Protein AF-A0A935MSP5-F1 (afdb_monomer)

Nearest PDB structures (foldseek):
  7ya9-assembly1_A-2  TM=5.751E-01  e=1.666E+00  Homo sapiens
  2zf4-assembly2_D  TM=2.539E-01  e=9.254E+00  Chromobacterium violaceum
  2zf4-assembly3_F  TM=1.928E-01  e=5.858E+00  Chromobacterium violaceum

Organism: NCBI:txid2899244

pLDDT: mean 85.94, std 17.38, range [35.69, 98.31]

Solvent-accessible surface area (backbone atoms only — not comparable to full-atom values): 11349 Å² total; per-residue (Å²): 135,85,86,82,82,83,82,80,79,79,79,79,73,82,74,68,65,22,32,29,27,60,33,65,42,70,52,39,29,33,57,56,95,86,39,81,39,80,64,55,49,45,38,73,38,40,62,66,40,40,38,36,30,31,75,78,10,35,40,28,37,36,11,33,75,58,6,33,32,38,42,37,35,32,41,27,28,34,28,35,36,66,48,53,72,44,84,70,40,79,74,48,49,74,48,78,45,84,43,60,39,68,54,32,44,42,35,65,63,48,59,58,79,74,88,74,93,69,93,79,68,86,73,83,59,48,81,68,45,73,70,60,50,55,51,50,52,53,52,34,51,52,43,54,76,73,46,57,92,88,58,56,63,36,61,46,36,48,50,25,49,31,57,39,33,63,39,59,69,64,43,50,55,49,45,54,50,48,46,71,75,37,76,86,37,64,45,57,54,47,49,45,54,16,48,56,52,53,58,59,64,72,76,113

Secondary structure (DSSP, 8-state):
--------------PPEEEEEEEEESSEEEEETTEEEE--TT-EEETT-EEEE-TT-EEEEEETTTTEEEEEESSEEEEE-SSSEEEEEE--EEEEEEPPHHHHHHHTTSPPSS--S---S---PPPP-HHHHHHHHHHHHHHHHHPPTT--HHHHHHHHHHHHTT-HHHHHHHHHHHHHH-TT-HHHHHHHHHHHHHHHHTT-

Radius of gyration: 18.98 Å; Cα contacts (8 Å, |Δi|>4): 355; chains: 1; bounding box: 75×30×43 Å

Foldseek 3Di:
DDDDDDDDDPPPDDADFFKFWQDKDDAKFWQDVNDTDGDAHRDTHGQFIKIFAAAAIWIWIAGLVQQKIKIKGGGAIWGDHNGGIDTDTDDIDIDIDHGDSVLSNLLNQQFDPDDDPPPDDPQQADADDPVLLVVLVVVLVVCVVVDDPPPCSSVSSSLSSCVSNVVVVVSVVSLVVLCVVCVPGRSSVNSSSRVVVVVVVVVD

Structure (mmCIF, N/CA/C/O backbone):
data_AF-A0A935MSP5-F1
#
_entry.id   AF-A0A935MSP5-F1
#
loop_
_atom_site.group_PDB
_atom_site.id
_atom_site.type_symbol
_atom_site.label_atom_id
_atom_site.label_alt_id
_atom_site.label_comp_id
_atom_site.label_asym_id
_atom_site.label_entity_id
_atom_site.label_seq_id
_atom_site.pdbx_PDB_ins_code
_atom_site.Cartn_x
_atom_site.Cartn_y
_atom_site.Cartn_z
_atom_site.occupancy
_atom_site.B_iso_or_equiv
_atom_site.auth_seq_id
_atom_site.auth_comp_id
_atom_site.auth_asym_id
_atom_site.auth_atom_id
_atom_site.pdbx_PDB_model_num
ATOM 1 N N . MET A 1 1 ? -58.091 10.586 -14.779 1.00 42.66 1 MET A N 1
ATOM 2 C CA . MET A 1 1 ? -56.842 11.349 -14.984 1.00 42.66 1 MET A CA 1
ATOM 3 C C . MET A 1 1 ? -55.712 10.503 -14.428 1.00 42.66 1 MET A C 1
ATOM 5 O O . MET A 1 1 ? -55.800 10.114 -13.272 1.00 42.66 1 MET A O 1
ATOM 9 N N . ALA A 1 2 ? -54.760 10.090 -15.265 1.00 38.62 2 ALA A N 1
ATOM 10 C CA . ALA A 1 2 ? -53.718 9.137 -14.889 1.00 38.62 2 ALA A CA 1
ATOM 11 C C . ALA A 1 2 ? -52.500 9.876 -14.317 1.00 38.62 2 ALA A C 1
ATOM 13 O O . ALA A 1 2 ? -51.911 10.713 -14.998 1.00 38.62 2 ALA A O 1
ATOM 14 N N . SER A 1 3 ? -52.145 9.567 -13.070 1.00 43.97 3 SER A N 1
ATOM 15 C CA . SER A 1 3 ? -50.924 10.041 -12.417 1.00 43.97 3 SER A CA 1
ATOM 16 C C . SER A 1 3 ? -49.723 9.260 -12.947 1.00 43.97 3 SER A C 1
ATOM 18 O O . SER A 1 3 ? -49.618 8.055 -12.725 1.00 43.97 3 SER A O 1
ATOM 20 N N . GLY A 1 4 ? -48.823 9.937 -13.658 1.00 42.34 4 GLY A N 1
ATOM 21 C CA . GLY A 1 4 ? -47.535 9.381 -14.063 1.00 42.34 4 GLY A CA 1
ATOM 22 C C . GLY A 1 4 ? -46.527 9.478 -12.920 1.00 42.34 4 GLY A C 1
ATOM 23 O O . GLY A 1 4 ? -46.179 10.578 -12.500 1.00 42.34 4 GLY A O 1
ATOM 24 N N . PHE A 1 5 ? -46.060 8.334 -12.421 1.00 47.47 5 PHE A N 1
ATOM 25 C CA . PHE A 1 5 ? -44.897 8.252 -11.539 1.00 47.47 5 PHE A CA 1
ATOM 26 C C . PHE A 1 5 ? -43.627 8.173 -12.390 1.00 47.47 5 PHE A C 1
ATOM 28 O O . PHE A 1 5 ? -43.391 7.177 -13.073 1.00 47.47 5 PHE A O 1
ATOM 35 N N . THR A 1 6 ? -42.797 9.211 -12.341 1.00 44.00 6 THR A N 1
ATOM 36 C CA . THR A 1 6 ? -41.461 9.196 -12.943 1.00 44.00 6 THR A CA 1
ATOM 37 C C . THR A 1 6 ? -40.490 8.543 -11.960 1.00 44.00 6 THR A C 1
ATOM 39 O O . THR A 1 6 ? -40.139 9.125 -10.936 1.00 44.00 6 THR A O 1
ATOM 42 N N . LEU A 1 7 ? -40.066 7.313 -12.253 1.00 45.34 7 LEU A N 1
ATOM 43 C CA . LEU A 1 7 ? -38.970 6.649 -11.548 1.00 45.34 7 LEU A CA 1
ATOM 44 C C . LEU A 1 7 ? -37.645 7.300 -11.968 1.00 45.34 7 LEU A C 1
ATOM 46 O O . LEU A 1 7 ? -37.186 7.114 -13.092 1.00 45.34 7 LEU A O 1
ATOM 50 N N . VAL A 1 8 ? -37.025 8.062 -11.068 1.00 46.56 8 VAL A N 1
ATOM 51 C CA . VAL A 1 8 ? -35.635 8.507 -11.228 1.00 46.56 8 VAL A CA 1
ATOM 52 C C . VAL A 1 8 ? -34.732 7.366 -10.765 1.00 46.56 8 VAL A C 1
ATOM 54 O O . VAL A 1 8 ? -34.580 7.123 -9.570 1.00 46.56 8 VAL A O 1
ATOM 57 N N . SER A 1 9 ? -34.142 6.633 -11.708 1.00 47.75 9 SER A N 1
ATOM 58 C CA . SER A 1 9 ? -33.067 5.689 -11.402 1.00 47.75 9 SER A CA 1
ATOM 59 C C . SER A 1 9 ? -31.805 6.471 -11.035 1.00 47.75 9 SER A C 1
ATOM 61 O O . SER A 1 9 ? -31.191 7.109 -11.889 1.00 47.75 9 SER A O 1
ATOM 63 N N . ALA A 1 10 ? -31.412 6.429 -9.761 1.00 47.69 10 ALA A N 1
ATOM 64 C CA . ALA A 1 10 ? -30.123 6.943 -9.317 1.00 47.69 10 ALA A CA 1
ATOM 65 C C . ALA A 1 10 ? -29.007 6.070 -9.909 1.00 47.69 10 ALA A C 1
ATOM 67 O O . ALA A 1 10 ? -28.827 4.914 -9.526 1.00 47.69 10 ALA A O 1
ATOM 68 N N . ILE A 1 11 ? -28.263 6.619 -10.867 1.00 44.91 11 ILE A N 1
ATOM 69 C CA . ILE A 1 11 ? -27.037 6.002 -11.363 1.00 44.91 11 ILE A CA 1
ATOM 70 C C . ILE A 1 11 ? -26.003 6.174 -10.249 1.00 44.91 11 ILE A C 1
ATOM 72 O O . ILE A 1 11 ? -25.498 7.275 -10.036 1.00 44.91 11 ILE A O 1
ATOM 76 N N . ALA A 1 12 ? -25.716 5.106 -9.505 1.00 44.31 12 ALA A N 1
ATOM 77 C CA . ALA A 1 12 ? -24.624 5.098 -8.541 1.00 44.31 12 ALA A CA 1
ATOM 78 C C . ALA A 1 12 ? -23.308 5.318 -9.302 1.00 44.31 12 ALA A C 1
ATOM 80 O O . ALA A 1 12 ? -22.804 4.414 -9.973 1.00 44.31 12 ALA A O 1
ATOM 81 N N . GLN A 1 13 ? -22.771 6.539 -9.253 1.00 48.31 13 GLN A N 1
ATOM 82 C CA . GLN A 1 13 ? -21.436 6.814 -9.769 1.00 48.31 13 GLN A CA 1
ATOM 83 C C . GLN A 1 13 ? -20.449 6.005 -8.929 1.00 48.31 13 GLN A C 1
ATOM 85 O O . GLN A 1 13 ? -20.356 6.189 -7.718 1.00 48.31 13 GLN A O 1
ATOM 90 N N . ALA A 1 14 ? -19.746 5.069 -9.568 1.00 56.59 14 ALA A N 1
ATOM 91 C CA . ALA A 1 14 ? -18.687 4.321 -8.911 1.00 56.59 14 ALA A CA 1
ATOM 92 C C . ALA A 1 14 ? -17.606 5.314 -8.475 1.00 56.59 14 ALA A C 1
ATOM 94 O O . ALA A 1 14 ? -16.950 5.938 -9.309 1.00 56.59 14 ALA A O 1
ATOM 95 N N . GLN A 1 15 ? -17.477 5.494 -7.168 1.00 68.25 15 GLN A N 1
ATOM 96 C CA . GLN A 1 15 ? -16.523 6.408 -6.572 1.00 68.25 15 GLN A CA 1
ATOM 97 C C . GLN A 1 15 ? -15.096 5.898 -6.803 1.00 68.25 15 GLN A C 1
ATOM 99 O O . GLN A 1 15 ? -14.822 4.703 -6.673 1.00 68.25 15 GLN A O 1
ATOM 104 N N . SER A 1 16 ? -14.187 6.797 -7.179 1.00 82.06 16 SER A N 1
ATOM 105 C CA . SER A 1 16 ? -12.777 6.450 -7.358 1.00 82.06 16 SER A CA 1
ATOM 106 C C . SER A 1 16 ? -12.123 6.155 -6.004 1.00 82.06 16 SER A C 1
ATOM 108 O O . SER A 1 16 ? -12.373 6.895 -5.051 1.00 82.06 16 SER A O 1
ATOM 110 N N . PRO A 1 17 ? -11.249 5.137 -5.908 1.00 90.62 17 PRO A N 1
ATOM 111 C CA . PRO A 1 17 ? -10.458 4.913 -4.705 1.00 90.62 17 PRO A CA 1
ATOM 112 C C . PRO A 1 17 ? -9.610 6.124 -4.317 1.00 90.62 17 PRO A C 1
ATOM 114 O O . PRO A 1 17 ? -8.963 6.729 -5.175 1.00 90.62 17 PRO A O 1
ATOM 117 N N . VAL A 1 18 ? -9.575 6.427 -3.019 1.00 94.25 18 VAL A N 1
ATOM 118 C CA . VAL A 1 18 ? -8.810 7.542 -2.433 1.00 94.25 18 VAL A CA 1
ATOM 119 C C . VAL A 1 18 ? -7.544 7.076 -1.724 1.00 94.25 18 VAL A C 1
ATOM 121 O O . VAL A 1 18 ? -6.566 7.819 -1.670 1.00 94.25 18 VAL A O 1
ATOM 124 N N . ALA A 1 19 ? -7.523 5.828 -1.246 1.00 95.88 19 ALA A N 1
ATOM 125 C CA . ALA A 1 19 ? -6.371 5.247 -0.570 1.00 95.88 19 ALA A CA 1
ATOM 126 C C . ALA A 1 19 ? -6.087 3.812 -1.022 1.00 95.88 19 ALA A C 1
ATOM 128 O O . ALA A 1 19 ? -6.969 3.058 -1.447 1.00 95.88 19 ALA A O 1
ATOM 129 N N . MET A 1 20 ? -4.818 3.438 -0.908 1.00 96.12 20 MET A N 1
ATOM 130 C CA . MET A 1 20 ? -4.339 2.068 -1.008 1.00 96.12 20 MET A CA 1
ATOM 131 C C . MET A 1 20 ? -3.889 1.593 0.367 1.00 96.12 20 MET A C 1
ATOM 133 O O . MET A 1 20 ? -3.124 2.290 1.027 1.00 96.12 20 MET A O 1
ATOM 137 N N . VAL A 1 21 ? -4.288 0.390 0.761 1.00 96.12 21 VAL A N 1
ATOM 138 C CA . VAL A 1 21 ? -3.698 -0.278 1.924 1.00 96.12 21 VAL A CA 1
ATOM 139 C C . VAL A 1 21 ? -2.309 -0.771 1.535 1.00 96.12 21 VAL A C 1
ATOM 141 O O . VAL A 1 21 ? -2.180 -1.562 0.610 1.00 96.12 21 VAL A O 1
ATOM 144 N N . LEU A 1 22 ? -1.259 -0.286 2.187 1.00 94.88 22 LEU A N 1
ATOM 145 C CA . LEU A 1 22 ? 0.110 -0.734 1.935 1.00 94.88 22 LEU A CA 1
ATOM 146 C C . LEU A 1 22 ? 0.438 -1.992 2.741 1.00 94.88 22 LEU A C 1
ATOM 148 O O . LEU A 1 22 ? 0.981 -2.936 2.185 1.00 94.88 22 LEU A O 1
ATOM 152 N N . ASP A 1 23 ? 0.069 -2.000 4.020 1.00 94.62 23 ASP A N 1
ATOM 153 C CA . ASP A 1 23 ? 0.323 -3.101 4.948 1.00 94.62 23 ASP A CA 1
ATOM 154 C C . ASP A 1 23 ? -0.808 -3.210 5.975 1.00 94.62 23 ASP A C 1
ATOM 156 O O . ASP A 1 23 ? -1.488 -2.223 6.272 1.00 94.62 23 ASP A O 1
ATOM 160 N N . VAL A 1 24 ? -1.007 -4.409 6.519 1.00 94.81 24 VAL A N 1
ATOM 161 C CA . VAL A 1 24 ? -1.987 -4.676 7.574 1.00 94.81 24 VAL A CA 1
ATOM 162 C C . VAL A 1 24 ? -1.499 -5.789 8.498 1.00 94.81 24 VAL A C 1
ATOM 164 O O . VAL A 1 24 ? -1.023 -6.834 8.061 1.00 94.81 24 VAL A O 1
ATOM 167 N N . SER A 1 25 ? -1.678 -5.585 9.800 1.00 94.00 25 SER A N 1
ATOM 168 C CA . SER A 1 25 ? -1.413 -6.576 10.840 1.00 94.00 25 SER A CA 1
ATOM 169 C C . SER A 1 25 ? -2.510 -6.530 11.900 1.00 94.00 25 SER A C 1
ATOM 171 O O . SER A 1 25 ? -3.050 -5.469 12.205 1.00 94.00 25 SER A O 1
ATOM 173 N N . GLY A 1 26 ? -2.813 -7.680 12.502 1.00 94.06 26 GLY A N 1
ATOM 174 C CA . GLY A 1 26 ? -3.861 -7.808 13.514 1.00 94.06 26 GLY A CA 1
ATOM 175 C C . GLY A 1 26 ? -5.278 -7.761 12.933 1.00 94.06 26 GLY A C 1
ATOM 176 O O . GLY A 1 26 ? -5.509 -8.109 11.774 1.00 94.06 26 GLY A O 1
ATOM 177 N N . ASP A 1 27 ? -6.241 -7.378 13.773 1.00 94.88 27 ASP A N 1
ATOM 178 C CA . ASP A 1 27 ? -7.659 -7.317 13.408 1.00 94.88 27 ASP A CA 1
ATOM 179 C C . ASP A 1 27 ? -8.013 -5.942 12.830 1.00 94.88 27 ASP A C 1
ATOM 181 O O . ASP A 1 27 ? -8.214 -4.973 13.569 1.00 94.88 27 ASP A O 1
ATOM 185 N N . VAL A 1 28 ? -8.057 -5.862 11.499 1.00 97.19 28 VAL A N 1
ATOM 186 C CA . VAL A 1 28 ? -8.484 -4.669 10.767 1.00 97.19 28 VAL A CA 1
ATOM 187 C C . VAL A 1 28 ? -9.635 -5.019 9.839 1.00 97.19 28 VAL A C 1
ATOM 189 O O . VAL A 1 28 ? -9.533 -5.909 8.988 1.00 97.19 28 VAL A O 1
ATOM 192 N N . THR A 1 29 ? -10.745 -4.304 10.003 1.00 96.56 29 THR A N 1
ATOM 193 C CA . THR A 1 29 ? -11.976 -4.546 9.246 1.00 96.56 29 THR A CA 1
ATOM 194 C C . THR A 1 29 ? -12.520 -3.266 8.633 1.00 96.56 29 THR A C 1
ATOM 196 O O . THR A 1 29 ? -12.444 -2.194 9.224 1.00 96.56 29 THR A O 1
ATOM 199 N N . LEU A 1 30 ? -13.092 -3.380 7.443 1.00 94.25 30 LEU A N 1
ATOM 200 C CA . LEU A 1 30 ? -13.824 -2.332 6.751 1.00 94.25 30 LEU A CA 1
ATOM 201 C C . LEU A 1 30 ? -15.327 -2.566 6.929 1.00 94.25 30 LEU A C 1
ATOM 203 O O . LEU A 1 30 ? -15.806 -3.689 6.764 1.00 94.25 30 LEU A O 1
ATOM 207 N N . ALA A 1 31 ? -16.083 -1.519 7.253 1.00 87.50 31 ALA A N 1
ATOM 208 C CA . ALA A 1 31 ? -17.539 -1.597 7.323 1.00 87.50 31 ALA A CA 1
ATOM 209 C C . ALA A 1 31 ? -18.163 -1.450 5.923 1.00 87.50 31 ALA A C 1
ATOM 211 O O . ALA A 1 31 ? -18.438 -0.341 5.475 1.00 87.50 31 ALA A O 1
ATOM 212 N N . VAL A 1 32 ? -18.437 -2.567 5.248 1.00 83.50 32 VAL A N 1
ATOM 213 C CA . VAL A 1 32 ? -19.084 -2.582 3.927 1.00 83.50 32 VAL A CA 1
ATOM 214 C C . VAL A 1 32 ? -20.557 -2.932 4.096 1.00 83.50 32 VAL A C 1
ATOM 216 O O . VAL A 1 32 ? -20.892 -4.034 4.525 1.00 83.50 32 VAL A O 1
ATOM 219 N N . GLN A 1 33 ? -21.456 -1.994 3.777 1.00 80.38 33 GLN A N 1
ATOM 220 C CA . GLN A 1 33 ? -22.914 -2.186 3.902 1.00 80.38 33 GLN A CA 1
ATOM 221 C C . GLN A 1 33 ? -23.336 -2.713 5.293 1.00 80.38 33 GLN A C 1
ATOM 223 O O . GLN A 1 33 ? -24.186 -3.592 5.422 1.00 80.38 33 GLN A O 1
ATOM 228 N N . GLY A 1 34 ? -22.689 -2.207 6.348 1.00 75.88 34 GLY A N 1
ATOM 229 C CA . GLY A 1 34 ? -22.942 -2.612 7.734 1.00 75.88 34 GLY A CA 1
ATOM 230 C C . GLY A 1 34 ? -22.333 -3.957 8.146 1.00 75.88 34 GLY A C 1
ATOM 231 O O . GLY A 1 34 ? -22.474 -4.346 9.304 1.00 75.88 34 GLY A O 1
ATOM 232 N N . LYS A 1 35 ? -21.631 -4.659 7.248 1.00 83.31 35 LYS A N 1
ATOM 233 C CA . LYS A 1 35 ? -20.919 -5.904 7.556 1.00 83.31 35 LYS A CA 1
ATOM 234 C C . LYS A 1 35 ? -19.412 -5.657 7.663 1.00 83.31 35 LYS A C 1
ATOM 236 O O . LYS A 1 35 ? -18.854 -4.962 6.815 1.00 83.31 35 LYS A O 1
ATOM 241 N N . PRO A 1 36 ? -18.736 -6.229 8.673 1.00 89.75 36 PRO A N 1
ATOM 242 C CA . PRO A 1 36 ? -17.286 -6.175 8.745 1.00 89.75 36 PRO A CA 1
ATOM 243 C C . PRO A 1 36 ? -16.679 -7.095 7.679 1.00 89.75 36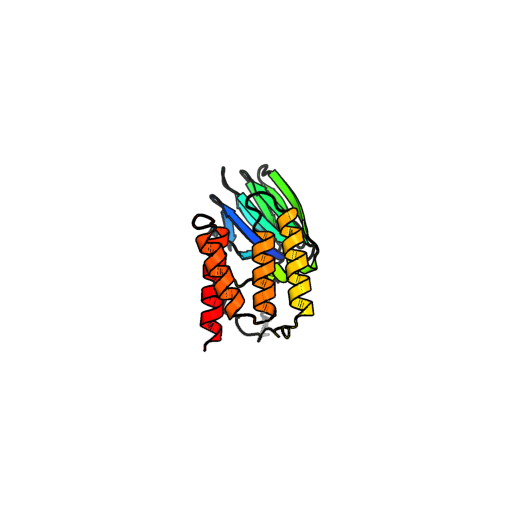 PRO A C 1
ATOM 245 O O . PRO A 1 36 ? -16.985 -8.285 7.625 1.00 89.75 36 PRO A O 1
ATOM 248 N N . VAL A 1 37 ? -15.804 -6.539 6.849 1.00 92.56 37 VAL A N 1
ATOM 249 C CA . VAL A 1 37 ? -14.988 -7.266 5.871 1.00 92.56 37 VAL A CA 1
ATOM 250 C C . VAL A 1 37 ? -13.530 -7.122 6.279 1.00 92.56 37 VAL A C 1
ATOM 252 O O . VAL A 1 37 ? -13.100 -6.031 6.645 1.00 92.56 37 VAL A O 1
ATOM 255 N N . LYS A 1 38 ? -12.759 -8.210 6.252 1.00 93.56 38 LYS A N 1
ATOM 256 C CA . LYS A 1 38 ? -11.332 -8.154 6.582 1.00 93.56 38 LYS A CA 1
ATOM 257 C C . LYS A 1 38 ? -10.590 -7.306 5.549 1.00 93.56 38 LYS A C 1
ATOM 259 O O . LYS A 1 38 ? -10.798 -7.476 4.353 1.00 93.56 38 LYS A O 1
ATOM 264 N N . VAL A 1 39 ? -9.720 -6.416 6.017 1.00 93.56 39 VAL A N 1
ATOM 265 C CA . VAL A 1 39 ? -8.851 -5.631 5.137 1.00 93.56 39 VAL A CA 1
ATOM 266 C C . VAL A 1 39 ? -7.611 -6.451 4.786 1.00 93.56 39 VAL A C 1
ATOM 268 O O . VAL A 1 39 ? -6.958 -7.001 5.672 1.00 93.56 39 VAL A O 1
ATOM 271 N N . GLU A 1 40 ? -7.281 -6.520 3.497 1.00 91.81 40 GLU A N 1
ATOM 272 C CA . GLU A 1 40 ? -6.049 -7.136 2.991 1.00 91.81 40 GLU A CA 1
ATOM 273 C C . GLU A 1 40 ? -5.069 -6.068 2.468 1.00 91.81 40 GLU A C 1
ATOM 275 O O . GLU A 1 40 ? -5.515 -4.989 2.051 1.00 91.81 40 GLU A O 1
ATOM 280 N N . PRO A 1 41 ? -3.750 -6.345 2.419 1.00 92.62 41 PRO A N 1
ATOM 281 C CA . PRO A 1 41 ? -2.810 -5.475 1.721 1.00 92.62 41 PRO A CA 1
ATOM 282 C C . PRO A 1 41 ? -3.248 -5.220 0.274 1.00 92.62 41 PRO A C 1
ATOM 284 O O . PRO A 1 41 ? -3.841 -6.074 -0.386 1.00 92.62 41 PRO A O 1
ATOM 287 N N . PHE A 1 42 ? -2.948 -4.024 -0.216 1.00 91.81 42 PHE A N 1
ATOM 288 C CA . PHE A 1 42 ? -3.274 -3.504 -1.549 1.00 91.81 42 PHE A CA 1
ATOM 289 C C . PHE A 1 42 ? -4.768 -3.318 -1.840 1.00 91.81 42 PHE A C 1
ATOM 291 O O . PHE A 1 42 ? -5.125 -2.886 -2.941 1.00 91.81 42 PHE A O 1
ATOM 298 N N . SER A 1 43 ? -5.642 -3.545 -0.852 1.00 91.25 43 SER A N 1
ATOM 299 C CA . SER A 1 43 ? -7.0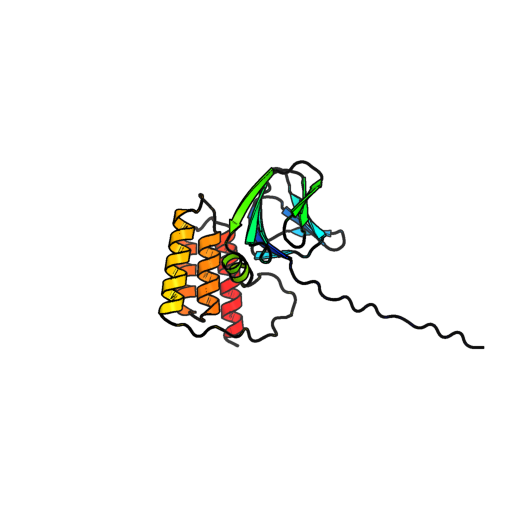57 -3.168 -0.932 1.00 91.25 43 SER A CA 1
ATOM 300 C C . SER A 1 43 ? -7.220 -1.678 -1.245 1.00 91.25 43 SER A C 1
ATOM 302 O O . SER A 1 43 ? -6.389 -0.839 -0.882 1.00 91.25 43 SER A O 1
ATOM 304 N N . ARG A 1 44 ? -8.312 -1.350 -1.937 1.00 91.75 44 ARG A N 1
ATOM 305 C CA . ARG A 1 44 ? -8.658 0.012 -2.351 1.00 91.75 44 ARG A CA 1
ATOM 306 C C . ARG A 1 44 ? -9.772 0.533 -1.462 1.00 91.75 44 ARG A C 1
ATOM 308 O O . ARG A 1 44 ? -10.810 -0.114 -1.379 1.00 91.75 44 ARG A O 1
ATOM 315 N N . LEU A 1 45 ? -9.541 1.680 -0.834 1.00 93.19 45 LEU A N 1
ATOM 316 C CA . LEU A 1 45 ? -10.522 2.333 0.029 1.00 93.19 45 LEU A CA 1
ATOM 317 C C . LEU A 1 45 ? -11.131 3.537 -0.692 1.00 93.19 45 LEU A C 1
ATOM 319 O O . LEU A 1 45 ? -10.438 4.235 -1.443 1.00 93.19 45 LEU A O 1
ATOM 323 N N . LEU A 1 46 ? -12.422 3.752 -0.480 1.00 93.38 46 LEU A N 1
ATOM 324 C CA . LEU A 1 46 ? -13.219 4.862 -0.997 1.00 93.38 46 LEU A CA 1
ATOM 325 C C . LEU A 1 46 ? -13.325 5.974 0.050 1.00 93.38 46 LEU A C 1
ATOM 327 O O . LEU A 1 46 ? -13.261 5.692 1.236 1.00 93.38 46 LEU A O 1
ATOM 331 N N . ASP A 1 47 ? -13.533 7.225 -0.370 1.00 93.06 47 ASP A N 1
ATOM 332 C CA . ASP A 1 47 ? -13.826 8.328 0.569 1.00 93.06 47 ASP A CA 1
ATOM 333 C C . ASP A 1 47 ? -15.026 7.963 1.456 1.00 93.06 47 ASP A C 1
ATOM 335 O O . ASP A 1 47 ? -16.050 7.488 0.953 1.00 93.06 47 ASP A O 1
ATOM 339 N N . GLY A 1 48 ? -14.892 8.187 2.759 1.00 93.75 48 GLY A N 1
ATOM 340 C CA . GLY A 1 48 ? -15.884 7.839 3.768 1.00 93.75 48 GLY A CA 1
ATOM 341 C C . GLY A 1 48 ? -15.815 6.393 4.267 1.00 93.75 48 GLY A C 1
ATOM 342 O O . GLY A 1 48 ? -16.557 6.052 5.194 1.00 93.75 48 GLY A O 1
ATOM 343 N N . ASP A 1 49 ? -14.930 5.545 3.728 1.00 94.44 49 ASP A N 1
ATOM 344 C CA . ASP A 1 49 ? -14.749 4.185 4.234 1.00 94.44 49 ASP A CA 1
ATOM 345 C C . ASP A 1 49 ? -14.311 4.214 5.700 1.00 94.44 49 ASP A C 1
ATOM 347 O O . ASP A 1 49 ? -13.353 4.900 6.076 1.00 94.44 49 ASP A O 1
ATOM 351 N N . ARG A 1 50 ? -15.014 3.435 6.531 1.00 96.19 50 ARG A N 1
ATOM 352 C CA . ARG A 1 50 ? -14.734 3.309 7.963 1.00 96.19 50 ARG A CA 1
ATOM 353 C C . ARG A 1 50 ? -13.930 2.047 8.237 1.00 96.19 50 ARG A C 1
ATOM 355 O O . ARG A 1 50 ? -14.478 0.942 8.233 1.00 96.19 50 ARG A O 1
ATOM 362 N N . VAL A 1 51 ? -12.654 2.230 8.548 1.00 97.06 51 VAL A N 1
ATOM 363 C CA . VAL A 1 51 ? -11.734 1.153 8.914 1.00 97.06 51 VAL A CA 1
ATOM 364 C C . VAL A 1 51 ? -11.659 1.050 10.432 1.00 97.06 51 VAL A C 1
ATOM 366 O O . VAL A 1 51 ? -11.321 2.010 11.120 1.00 97.06 51 VAL A O 1
ATOM 369 N N . LYS A 1 52 ? -11.994 -0.115 10.976 1.00 97.56 52 LYS A N 1
ATOM 370 C CA . LYS A 1 52 ? -11.944 -0.429 12.402 1.00 97.56 52 LYS A CA 1
ATOM 371 C C . LYS A 1 52 ? -10.647 -1.160 12.728 1.00 97.56 52 LYS A C 1
ATOM 373 O O . LYS A 1 52 ? -10.295 -2.122 12.049 1.00 97.56 52 LYS A O 1
ATOM 378 N N . LEU A 1 53 ? -9.991 -0.724 13.799 1.00 98.12 53 LEU A N 1
ATOM 379 C CA . LEU A 1 53 ? -8.740 -1.269 14.305 1.00 98.12 53 LEU A CA 1
ATOM 380 C C . LEU A 1 53 ? -8.962 -1.929 15.674 1.00 98.12 53 LEU A C 1
ATOM 382 O O . LEU A 1 53 ? -9.503 -1.314 16.600 1.00 98.12 53 LEU A O 1
ATOM 386 N N . GLY A 1 54 ? -8.548 -3.191 15.790 1.00 96.44 54 GLY A N 1
ATOM 387 C CA . GLY A 1 54 ? -8.450 -3.928 17.048 1.00 96.44 54 GLY A CA 1
ATOM 388 C C . GLY A 1 54 ? -7.276 -3.482 17.932 1.00 96.44 54 GLY A C 1
ATOM 389 O O . GLY A 1 54 ? -6.600 -2.494 17.661 1.00 96.44 54 GLY A O 1
ATOM 390 N N . ARG A 1 55 ? -7.021 -4.221 19.020 1.00 92.06 55 ARG A N 1
ATOM 391 C CA . ARG A 1 55 ? -6.020 -3.843 20.040 1.00 92.06 55 ARG A CA 1
ATOM 392 C C . ARG A 1 55 ? -4.591 -3.790 19.518 1.00 92.06 55 ARG A C 1
ATOM 394 O O . ARG A 1 55 ? -3.922 -2.783 19.712 1.00 92.06 55 ARG A O 1
ATOM 401 N N . ASP A 1 56 ? -4.178 -4.834 18.816 1.00 92.75 56 ASP A N 1
ATOM 402 C CA . ASP A 1 56 ? -2.823 -4.967 18.270 1.00 92.75 56 ASP A CA 1
ATOM 403 C C . ASP A 1 56 ? -2.801 -4.697 16.759 1.00 92.75 56 ASP A C 1
ATOM 405 O O . ASP A 1 56 ? -1.910 -5.139 16.030 1.00 92.75 56 ASP A O 1
ATOM 409 N N . ALA A 1 57 ? -3.837 -4.009 16.275 1.00 96.44 57 ALA A N 1
ATOM 410 C CA . ALA A 1 57 ? -4.027 -3.739 14.870 1.00 96.44 57 ALA A CA 1
ATOM 411 C C . ALA A 1 57 ? -3.089 -2.634 14.386 1.00 96.44 57 ALA A C 1
ATOM 413 O O . ALA A 1 57 ? -2.881 -1.620 15.062 1.00 96.44 57 ALA A O 1
ATOM 414 N N . LYS A 1 58 ? -2.555 -2.840 13.184 1.00 96.50 58 LYS A N 1
ATOM 415 C CA . LYS A 1 58 ? -1.758 -1.869 12.444 1.00 96.50 58 LYS A CA 1
ATOM 416 C C . LYS A 1 58 ? -2.244 -1.833 11.007 1.00 96.50 58 LYS A C 1
ATOM 418 O O . LYS A 1 58 ? -2.519 -2.884 10.428 1.00 96.50 58 LYS A O 1
ATOM 423 N N . ILE A 1 59 ? -2.325 -0.645 10.429 1.00 97.50 59 ILE A N 1
ATOM 424 C CA . ILE A 1 59 ? -2.611 -0.480 9.006 1.00 97.50 59 ILE A CA 1
ATOM 425 C C . ILE A 1 59 ? -1.793 0.675 8.448 1.00 97.50 59 ILE A C 1
ATOM 427 O O . ILE A 1 59 ? -1.714 1.740 9.058 1.00 97.50 59 ILE A O 1
ATOM 431 N N . SER A 1 60 ? -1.194 0.453 7.284 1.00 97.81 60 SER A N 1
ATOM 432 C CA . SER A 1 60 ? -0.533 1.495 6.511 1.00 97.81 60 SER A CA 1
ATOM 433 C C . SER A 1 60 ? -1.408 1.881 5.322 1.00 97.81 60 SER A C 1
ATOM 435 O O . SER A 1 60 ? -1.850 1.012 4.569 1.00 97.81 60 SER A O 1
ATOM 437 N N . LEU A 1 61 ? -1.678 3.172 5.157 1.00 98.06 61 LEU A N 1
ATOM 438 C CA . LEU A 1 61 ? -2.511 3.735 4.098 1.00 98.06 61 LEU A CA 1
ATOM 439 C C . LEU A 1 61 ? -1.687 4.703 3.259 1.00 98.06 61 LEU A C 1
ATOM 441 O O . LEU A 1 61 ? -0.994 5.552 3.803 1.00 98.06 61 LEU A O 1
ATOM 445 N N . VAL A 1 62 ? -1.790 4.612 1.937 1.00 98.00 62 VAL A N 1
ATOM 446 C CA . VAL A 1 62 ? -1.141 5.535 1.000 1.00 98.00 62 VAL A CA 1
ATOM 447 C C . VAL A 1 62 ? -2.208 6.274 0.206 1.00 98.00 62 VAL A C 1
ATOM 449 O O . VAL A 1 62 ? -2.993 5.650 -0.509 1.00 98.00 62 VAL A O 1
ATOM 452 N N . TYR A 1 63 ? -2.195 7.602 0.300 1.00 97.94 63 TYR A N 1
ATOM 453 C CA . TYR A 1 63 ? -3.081 8.527 -0.401 1.00 97.94 63 TYR A CA 1
ATOM 454 C C . TYR A 1 63 ? -2.411 9.040 -1.679 1.00 97.94 63 TYR A C 1
ATOM 456 O O . TYR A 1 63 ? -1.515 9.888 -1.618 1.00 97.94 63 TYR A O 1
ATOM 464 N N . PRO A 1 64 ? -2.826 8.581 -2.873 1.00 95.81 64 PRO A N 1
ATOM 465 C CA . PRO A 1 64 ? -2.142 8.926 -4.119 1.00 95.81 64 PRO A CA 1
ATOM 466 C C . PRO A 1 64 ? -2.280 10.404 -4.493 1.00 95.81 64 PRO A C 1
ATOM 468 O O . PRO A 1 64 ? -1.423 10.952 -5.189 1.00 95.81 64 PRO A O 1
ATOM 471 N N . ARG A 1 65 ? -3.366 11.053 -4.052 1.00 95.19 65 ARG A N 1
ATOM 472 C CA . ARG A 1 65 ? -3.620 12.469 -4.331 1.00 95.19 65 ARG A CA 1
ATOM 473 C C . ARG A 1 65 ? -2.632 13.374 -3.597 1.00 95.19 65 ARG A C 1
ATOM 475 O O . ARG A 1 65 ? -2.038 14.243 -4.229 1.00 95.19 65 ARG A O 1
ATOM 482 N N . SER A 1 66 ? -2.447 13.150 -2.300 1.00 97.50 66 SER A N 1
ATOM 483 C CA . SER A 1 66 ? -1.597 13.975 -1.435 1.00 97.50 66 SER A CA 1
ATOM 484 C C . SER A 1 66 ? -0.157 13.474 -1.339 1.00 97.50 66 SER A C 1
ATOM 486 O O . SER A 1 66 ? 0.721 14.226 -0.931 1.00 97.50 66 SER A O 1
ATOM 488 N N . GLY A 1 67 ? 0.113 12.218 -1.703 1.00 97.38 67 GLY A N 1
ATOM 489 C CA . GLY A 1 67 ? 1.392 11.567 -1.420 1.00 97.38 67 GLY A CA 1
ATOM 490 C C . GLY A 1 67 ? 1.562 11.194 0.054 1.00 97.38 67 GLY A C 1
ATOM 491 O O . GLY A 1 67 ? 2.648 10.796 0.459 1.00 97.38 67 GLY A O 1
ATOM 492 N N . ARG A 1 68 ? 0.518 11.328 0.873 1.00 98.25 68 ARG A N 1
ATOM 493 C CA . ARG A 1 68 ? 0.573 11.033 2.301 1.00 98.25 68 ARG A CA 1
ATOM 494 C C . ARG A 1 68 ? 0.541 9.524 2.529 1.00 98.25 68 ARG A C 1
ATOM 496 O O . ARG A 1 68 ? -0.343 8.841 2.016 1.00 98.25 68 ARG A O 1
ATOM 503 N N . GLN A 1 69 ? 1.482 9.015 3.310 1.00 98.25 69 GLN A N 1
ATOM 504 C CA . GLN A 1 69 ? 1.435 7.678 3.886 1.00 98.25 69 GLN A CA 1
ATOM 505 C C . GLN A 1 69 ? 1.143 7.801 5.381 1.00 98.25 69 GLN A C 1
ATOM 507 O O . GLN A 1 69 ? 1.799 8.567 6.084 1.00 98.25 69 GLN A O 1
ATOM 512 N N . GLU A 1 70 ? 0.166 7.049 5.863 1.00 98.31 70 GLU A N 1
ATOM 513 C CA . GLU A 1 70 ? -0.253 7.023 7.259 1.00 98.31 70 GLU A CA 1
ATOM 514 C C . GLU A 1 70 ? -0.050 5.624 7.821 1.00 98.31 70 GLU A C 1
ATOM 516 O O . GLU A 1 70 ? -0.505 4.654 7.222 1.00 98.31 70 GLU A O 1
ATOM 521 N N . ASN A 1 71 ? 0.589 5.512 8.979 1.00 97.62 71 ASN A N 1
ATOM 522 C CA . ASN A 1 71 ? 0.738 4.263 9.712 1.00 97.62 71 ASN A CA 1
ATOM 523 C C . ASN A 1 71 ? -0.073 4.370 11.003 1.00 97.62 71 ASN A C 1
ATOM 525 O O . ASN A 1 71 ? 0.335 5.031 11.959 1.00 97.62 71 ASN A O 1
ATOM 529 N N . TRP A 1 72 ? -1.242 3.741 11.007 1.00 98.12 72 TRP A N 1
ATOM 530 C CA . TRP A 1 72 ? -2.169 3.746 12.130 1.00 98.12 72 TRP A CA 1
ATOM 531 C C . TRP A 1 72 ? -1.942 2.539 13.031 1.00 98.12 72 TRP A C 1
ATOM 533 O O . TRP A 1 72 ? -1.740 1.424 12.545 1.00 98.12 72 TRP A O 1
ATOM 543 N N . THR A 1 73 ? -2.024 2.748 14.346 1.00 97.12 73 THR A N 1
ATOM 544 C CA . THR A 1 73 ? -1.897 1.684 15.350 1.00 97.12 73 THR A CA 1
ATOM 545 C C . THR A 1 73 ? -2.856 1.877 16.525 1.00 97.12 73 THR A C 1
ATOM 547 O O . THR A 1 73 ? -3.153 3.001 16.931 1.00 97.12 73 THR A O 1
ATOM 550 N N . GLY A 1 74 ? -3.315 0.768 17.107 1.00 92.94 74 GLY A N 1
ATOM 551 C CA . GLY A 1 74 ? -4.135 0.766 18.321 1.00 92.94 74 GLY A CA 1
ATOM 552 C C . GLY A 1 74 ? -5.646 0.790 18.074 1.00 92.94 74 GLY A C 1
ATOM 553 O O . GLY A 1 74 ? -6.122 0.807 16.942 1.00 92.94 74 GLY A O 1
ATOM 554 N N . VAL A 1 75 ? -6.414 0.762 19.168 1.00 97.06 75 VAL A N 1
ATOM 555 C CA . VAL A 1 75 ? -7.872 0.561 19.135 1.00 97.06 75 VAL A CA 1
ATOM 556 C C . VAL A 1 75 ? -8.606 1.807 18.653 1.00 97.06 75 VAL A C 1
ATOM 558 O O . VAL A 1 75 ? -8.489 2.884 19.243 1.00 97.06 75 VAL A O 1
ATOM 561 N N . GLY A 1 76 ? -9.484 1.632 17.668 1.00 96.75 76 GLY A N 1
ATOM 562 C CA . GLY A 1 76 ? -10.401 2.686 17.258 1.00 96.75 76 GLY A CA 1
ATOM 563 C C . GLY A 1 76 ? -11.049 2.435 15.908 1.00 96.75 76 GLY A C 1
ATOM 564 O O . GLY A 1 76 ? -11.163 1.304 15.438 1.00 96.75 76 GLY A O 1
ATOM 565 N N . ALA A 1 77 ? -11.491 3.516 15.281 1.00 97.00 77 ALA A N 1
ATOM 566 C CA . ALA A 1 77 ? -11.826 3.515 13.870 1.00 97.00 77 ALA A CA 1
ATOM 567 C C . ALA A 1 77 ? -11.338 4.803 13.221 1.00 97.00 77 ALA A C 1
ATOM 569 O O . ALA A 1 77 ? -11.395 5.866 13.842 1.00 97.00 77 ALA A O 1
ATOM 570 N N . VAL A 1 78 ? -10.928 4.690 11.966 1.00 97.81 78 VAL A N 1
ATOM 571 C CA . VAL A 1 78 ? -10.552 5.805 11.103 1.00 97.81 78 VAL A CA 1
ATOM 572 C C . VAL A 1 78 ? -11.545 5.902 9.950 1.00 97.81 78 VAL A C 1
ATOM 574 O O . VAL A 1 78 ? -12.073 4.890 9.483 1.00 97.81 78 VAL A O 1
ATOM 577 N N . LEU A 1 79 ? -11.838 7.126 9.530 1.00 97.44 79 LEU A N 1
ATOM 578 C CA . LEU A 1 79 ? -12.590 7.432 8.322 1.00 97.44 79 LEU A CA 1
ATOM 579 C C . LEU A 1 79 ? -11.606 7.937 7.281 1.00 97.44 79 LEU A C 1
ATOM 581 O O . LEU A 1 79 ? -10.887 8.906 7.526 1.00 97.44 79 LEU A O 1
ATOM 585 N N . THR A 1 80 ? -11.568 7.272 6.137 1.00 97.25 80 THR A N 1
ATOM 586 C CA . THR A 1 80 ? -10.745 7.730 5.020 1.00 97.25 80 THR A CA 1
ATOM 587 C C . THR A 1 80 ? -11.372 8.969 4.382 1.00 97.25 80 THR A C 1
ATOM 589 O O . THR A 1 80 ? -12.588 9.031 4.218 1.00 97.25 80 THR A O 1
ATOM 592 N N . GLY A 1 81 ? -10.545 9.960 4.059 1.00 96.19 81 GLY A N 1
ATOM 593 C CA . GLY A 1 81 ? -10.907 11.138 3.273 1.00 96.19 81 GLY A CA 1
ATOM 594 C C . GLY A 1 81 ? -10.252 11.121 1.891 1.00 96.19 81 GLY A C 1
ATOM 595 O O . GLY A 1 81 ? -9.493 10.216 1.558 1.00 96.19 81 GLY A O 1
ATOM 596 N N . ASP A 1 82 ? -10.462 12.159 1.087 1.00 94.06 82 ASP A N 1
ATOM 597 C CA . ASP A 1 82 ? -9.848 12.284 -0.248 1.00 94.06 82 ASP A CA 1
ATOM 598 C C . ASP A 1 82 ? -8.300 12.342 -0.240 1.00 94.06 82 ASP A C 1
ATOM 600 O O . ASP A 1 82 ? -7.652 11.964 -1.218 1.00 94.06 82 ASP A O 1
ATOM 604 N N . SER A 1 83 ? -7.683 12.816 0.848 1.00 96.44 83 SER A N 1
ATOM 605 C CA . SER A 1 83 ? -6.227 13.048 0.930 1.00 96.44 83 SER A CA 1
ATOM 606 C C . SER A 1 83 ? -5.560 12.603 2.238 1.00 96.44 83 SER A C 1
ATOM 608 O O . SER A 1 83 ? -4.327 12.578 2.298 1.00 96.44 83 SER A O 1
ATOM 610 N N . GLU A 1 84 ? -6.341 12.272 3.262 1.00 97.94 84 GLU A N 1
ATOM 611 C CA . GLU A 1 84 ? -5.885 11.822 4.583 1.00 97.94 84 GLU A CA 1
ATOM 612 C C . GLU A 1 84 ? -7.028 11.118 5.327 1.00 97.94 84 GLU A C 1
ATOM 614 O O . GLU A 1 84 ? -8.191 11.263 4.941 1.00 97.94 84 GLU A O 1
ATOM 619 N N . SER A 1 85 ? -6.717 10.367 6.386 1.00 98.06 85 SER A N 1
ATOM 620 C CA . SER A 1 85 ? -7.740 9.827 7.290 1.00 98.06 85 SER A CA 1
ATOM 621 C C . SER A 1 85 ? -8.003 10.758 8.468 1.00 98.06 85 SER A C 1
ATOM 623 O O . SER A 1 85 ? -7.136 11.506 8.917 1.00 98.06 85 SER A O 1
ATOM 625 N N . THR A 1 86 ? -9.186 10.618 9.059 1.00 97.75 86 THR A N 1
ATOM 626 C CA . THR A 1 86 ? -9.533 11.220 10.350 1.00 97.75 86 THR A CA 1
ATOM 627 C C . THR A 1 86 ? -9.916 10.145 11.362 1.00 97.75 86 THR A C 1
ATOM 629 O O . THR A 1 86 ? -10.482 9.107 11.012 1.00 97.75 86 THR A O 1
ATOM 632 N N . THR A 1 87 ? -9.629 10.377 12.644 1.00 97.50 87 THR A N 1
ATOM 633 C CA . THR A 1 87 ? -10.097 9.492 13.717 1.00 97.50 87 THR A CA 1
ATOM 634 C C . THR A 1 87 ? -11.609 9.623 13.869 1.00 97.50 87 THR A C 1
ATOM 636 O O . THR A 1 87 ? -12.127 10.708 14.115 1.00 97.50 87 THR A O 1
ATOM 639 N N . ALA A 1 88 ? -12.321 8.503 13.770 1.00 95.31 88 ALA A N 1
ATOM 640 C CA . ALA A 1 88 ? -13.774 8.452 13.882 1.00 95.31 88 ALA A CA 1
ATOM 641 C C . ALA A 1 88 ? -14.250 8.031 15.278 1.00 95.31 88 ALA A C 1
ATOM 643 O O . ALA A 1 88 ? -15.270 8.516 15.756 1.00 95.31 88 ALA A O 1
ATOM 644 N N . THR A 1 89 ? -13.543 7.097 15.920 1.00 96.50 89 THR A N 1
ATOM 645 C CA . THR A 1 89 ? -13.803 6.636 17.298 1.00 96.50 89 THR A CA 1
ATOM 646 C C . THR A 1 89 ? -12.524 6.122 17.941 1.00 96.50 89 THR A C 1
ATOM 648 O O . THR A 1 89 ? -11.676 5.561 17.249 1.00 96.50 89 THR A O 1
ATOM 651 N N . GLY A 1 90 ? -12.447 6.193 19.271 1.00 95.06 90 GLY A N 1
ATOM 652 C CA . GLY A 1 90 ? -11.272 5.751 20.022 1.00 95.06 90 GLY A CA 1
ATOM 653 C C . GLY A 1 90 ? -10.107 6.728 19.884 1.00 95.06 90 GLY A C 1
ATOM 654 O O . GLY A 1 90 ? -10.313 7.890 19.536 1.00 95.06 90 GLY A O 1
ATOM 655 N N . SER A 1 91 ? -8.900 6.233 20.149 1.00 94.44 91 SER A N 1
ATOM 656 C CA . SER A 1 91 ? -7.672 7.036 20.128 1.00 94.44 91 SER A CA 1
ATOM 657 C C . SER A 1 91 ? -6.507 6.261 19.497 1.00 94.44 91 SER A C 1
ATOM 659 O O . SER A 1 91 ? -5.498 6.035 20.168 1.00 94.44 91 SER A O 1
ATOM 661 N N . PRO A 1 92 ? -6.637 5.790 18.241 1.00 96.50 92 PRO A N 1
ATOM 662 C CA . PRO A 1 92 ? -5.514 5.187 17.540 1.00 96.50 92 PRO A CA 1
ATOM 663 C C . PRO A 1 92 ? -4.419 6.241 17.304 1.00 96.50 92 PRO A C 1
ATOM 665 O O . PRO A 1 92 ? -4.711 7.419 17.092 1.00 96.50 92 PRO A O 1
ATOM 668 N N . SER A 1 93 ? -3.160 5.813 17.346 1.00 96.75 93 SER A N 1
ATOM 669 C CA . SER A 1 93 ? -2.007 6.654 17.014 1.00 96.75 93 SER A CA 1
ATOM 670 C C . SER A 1 93 ? -1.764 6.632 15.508 1.00 96.75 93 SER A C 1
ATOM 672 O O . SER A 1 93 ? -1.978 5.597 14.872 1.00 96.75 93 SER A O 1
ATOM 674 N N . VAL A 1 94 ? -1.287 7.746 14.951 1.00 97.81 94 VAL A N 1
ATOM 675 C CA . VAL A 1 94 ? -0.899 7.855 13.542 1.00 97.81 94 VAL A CA 1
ATOM 676 C C . VAL A 1 94 ? 0.501 8.428 13.415 1.00 97.81 94 VAL A C 1
ATOM 678 O O . VAL A 1 94 ? 0.812 9.486 13.958 1.00 97.81 94 VAL A O 1
ATOM 681 N N . GLU A 1 95 ? 1.332 7.744 12.642 1.00 97.12 95 GLU A N 1
ATOM 682 C CA . GLU A 1 95 ? 2.582 8.289 12.127 1.00 97.12 95 GLU A CA 1
ATOM 683 C C . GLU A 1 95 ? 2.404 8.627 10.651 1.00 97.12 95 GLU A C 1
ATOM 685 O O . GLU A 1 95 ? 1.821 7.851 9.892 1.00 97.12 95 GLU A O 1
ATOM 690 N N . VAL A 1 96 ? 2.903 9.787 10.231 1.00 97.19 96 VAL A N 1
ATOM 691 C CA . VAL A 1 96 ? 2.715 10.285 8.867 1.00 97.19 96 VAL A CA 1
ATOM 692 C C . VAL A 1 96 ? 4.061 10.427 8.183 1.00 97.19 96 VAL A C 1
ATOM 694 O O . VAL A 1 96 ? 4.963 11.089 8.695 1.00 97.19 96 VAL A O 1
ATOM 697 N N . LYS A 1 97 ? 4.166 9.857 6.985 1.00 95.56 97 LYS A N 1
ATOM 698 C CA . LYS A 1 97 ? 5.294 10.031 6.072 1.00 95.56 97 LYS A CA 1
ATOM 699 C C . LYS A 1 97 ? 4.805 10.711 4.801 1.00 95.56 97 LYS A C 1
ATOM 701 O O . LYS A 1 97 ? 3.804 10.306 4.214 1.00 95.56 97 LYS A O 1
ATOM 706 N N . GLN A 1 98 ? 5.524 11.731 4.350 1.00 96.94 98 GLN A N 1
ATOM 707 C CA . GLN A 1 98 ? 5.236 12.372 3.074 1.00 96.94 98 GLN A CA 1
ATOM 708 C C . GLN A 1 98 ? 6.052 11.703 1.968 1.00 96.94 98 GLN A C 1
ATOM 710 O O . GLN A 1 98 ? 7.279 11.743 1.977 1.00 96.94 98 GLN A O 1
ATOM 715 N N . LEU A 1 99 ? 5.365 11.107 1.000 1.00 95.69 99 LEU A N 1
ATOM 716 C CA . LEU A 1 99 ? 5.965 10.616 -0.232 1.00 95.69 99 LEU A CA 1
ATOM 717 C C . LEU A 1 99 ? 5.843 11.689 -1.320 1.00 95.69 99 LEU A C 1
ATOM 719 O O . LEU A 1 99 ? 4.879 12.470 -1.332 1.00 95.69 99 LEU A O 1
ATOM 723 N N . PRO A 1 100 ? 6.756 11.707 -2.303 1.00 96.25 100 PRO A N 1
ATOM 724 C CA . PRO A 1 100 ? 6.491 12.409 -3.545 1.00 96.25 100 PRO A CA 1
ATOM 725 C C . PRO A 1 100 ? 5.205 11.874 -4.191 1.00 96.25 100 PRO A C 1
ATOM 727 O O . PRO A 1 100 ? 5.001 10.666 -4.292 1.00 96.25 100 PRO A O 1
ATOM 730 N N . THR A 1 101 ? 4.329 12.754 -4.673 1.00 94.75 101 THR A N 1
ATOM 731 C CA . THR A 1 101 ? 3.003 12.347 -5.181 1.00 94.75 101 THR A CA 1
ATOM 732 C C . THR A 1 101 ? 3.080 11.371 -6.357 1.00 94.75 101 THR A C 1
ATOM 734 O O . THR A 1 101 ? 2.229 10.492 -6.487 1.00 94.75 101 THR A O 1
ATOM 737 N N . TYR A 1 102 ? 4.113 11.469 -7.199 1.00 92.69 102 TYR A N 1
ATOM 738 C CA . TYR A 1 102 ? 4.335 10.509 -8.285 1.00 92.69 102 TYR A CA 1
ATOM 739 C C . TYR A 1 102 ? 4.644 9.096 -7.762 1.00 92.69 102 TYR A C 1
ATOM 741 O O . TYR A 1 102 ? 4.170 8.130 -8.355 1.00 92.69 102 TYR A O 1
ATOM 749 N N . VAL A 1 103 ? 5.352 8.972 -6.630 1.00 95.25 103 VAL A N 1
ATOM 750 C CA . VAL A 1 103 ? 5.629 7.687 -5.967 1.00 95.25 103 VAL A CA 1
ATOM 751 C C . VAL A 1 103 ? 4.320 7.057 -5.510 1.00 95.25 103 VAL A C 1
ATOM 753 O O . VAL A 1 103 ? 4.008 5.935 -5.900 1.00 95.25 103 VAL A O 1
ATOM 756 N N . ALA A 1 104 ? 3.498 7.809 -4.775 1.00 95.38 104 ALA A N 1
ATOM 757 C CA . ALA A 1 104 ? 2.214 7.317 -4.279 1.00 95.38 104 ALA A CA 1
ATOM 758 C C . ALA A 1 104 ? 1.253 6.920 -5.419 1.00 95.38 104 ALA A C 1
ATOM 760 O O . ALA A 1 104 ? 0.579 5.892 -5.338 1.00 95.38 104 ALA A O 1
ATOM 761 N N . LYS A 1 105 ? 1.224 7.686 -6.520 1.00 94.00 105 LYS A N 1
ATOM 762 C CA . LYS A 1 105 ? 0.436 7.357 -7.723 1.00 94.00 105 LYS A CA 1
ATOM 763 C C . LYS A 1 105 ? 0.906 6.080 -8.414 1.00 94.00 105 LYS A C 1
ATOM 765 O O . LYS A 1 105 ? 0.068 5.293 -8.847 1.00 94.00 105 LYS A O 1
ATOM 770 N N . GLN A 1 106 ? 2.215 5.872 -8.512 1.00 93.19 106 GLN A N 1
ATOM 771 C CA . GLN A 1 106 ? 2.788 4.659 -9.093 1.00 93.19 106 GLN A CA 1
ATOM 772 C C . GLN A 1 106 ? 2.507 3.442 -8.204 1.00 93.19 106 GLN A C 1
ATOM 774 O O . GLN A 1 106 ? 1.978 2.442 -8.679 1.00 93.19 106 GLN A O 1
ATOM 779 N N . MET A 1 107 ? 2.714 3.554 -6.888 1.00 94.25 107 MET A N 1
ATOM 780 C CA . MET A 1 107 ? 2.341 2.506 -5.928 1.00 94.25 107 MET A CA 1
ATOM 781 C C . MET A 1 107 ? 0.857 2.130 -6.047 1.00 94.25 107 MET A C 1
ATOM 783 O O . MET A 1 107 ? 0.503 0.950 -6.044 1.00 94.25 107 MET A O 1
ATOM 787 N N . ALA A 1 108 ? -0.020 3.118 -6.245 1.00 91.69 108 ALA A N 1
ATOM 788 C CA . ALA A 1 108 ? -1.452 2.902 -6.418 1.00 91.69 108 ALA A CA 1
ATOM 789 C C . ALA A 1 108 ? -1.840 2.135 -7.694 1.00 91.69 108 ALA A C 1
ATOM 791 O O . ALA A 1 108 ? -3.007 1.790 -7.869 1.00 91.69 108 ALA A O 1
ATOM 792 N N . ARG A 1 109 ? -0.892 1.824 -8.579 1.00 89.81 109 ARG A N 1
ATOM 793 C CA . ARG A 1 109 ? -1.127 0.981 -9.754 1.00 89.81 109 ARG A CA 1
ATOM 794 C C . ARG A 1 109 ? -0.820 -0.495 -9.516 1.00 89.81 109 ARG A C 1
ATOM 796 O O . ARG A 1 109 ? -1.165 -1.283 -10.397 1.00 89.81 109 ARG A O 1
ATOM 803 N N . THR A 1 110 ? -0.286 -0.857 -8.344 1.00 88.62 110 THR A N 1
ATOM 804 C CA . THR A 1 110 ? -0.106 -2.249 -7.893 1.00 88.62 110 THR A CA 1
ATOM 805 C C . THR A 1 110 ? -1.398 -3.060 -8.095 1.00 88.62 110 THR A C 1
ATOM 807 O O . THR A 1 110 ? -2.479 -2.560 -7.745 1.00 88.62 110 THR A O 1
ATOM 810 N N . PRO A 1 111 ? -1.327 -4.277 -8.670 1.00 84.62 111 PRO A N 1
ATOM 811 C CA . PRO A 1 111 ? -2.491 -5.142 -8.847 1.00 84.62 111 PRO A CA 1
ATOM 812 C C . PRO A 1 111 ? -3.208 -5.429 -7.522 1.00 84.62 111 PRO A C 1
ATOM 814 O O . PRO A 1 111 ? -2.579 -5.485 -6.469 1.00 84.62 111 PRO A O 1
ATOM 817 N N . VAL A 1 112 ? -4.529 -5.608 -7.573 1.00 76.94 112 VAL A N 1
ATOM 818 C CA . VAL A 1 112 ? -5.348 -5.909 -6.388 1.00 76.94 112 VAL A CA 1
ATOM 819 C C . VAL A 1 112 ? -5.713 -7.389 -6.341 1.00 76.94 112 VAL A C 1
ATOM 821 O O . VAL A 1 112 ? -5.960 -8.011 -7.377 1.00 76.94 112 VAL A O 1
ATOM 824 N N . SER A 1 113 ? -5.765 -7.943 -5.131 1.00 54.66 113 SER A N 1
ATOM 825 C CA . SER A 1 113 ? -6.140 -9.337 -4.876 1.00 54.66 113 SER A CA 1
ATOM 826 C C . SER A 1 113 ? -7.622 -9.608 -5.124 1.00 54.66 113 SER A C 1
ATOM 828 O O . SER A 1 113 ? -7.956 -10.727 -5.494 1.00 54.66 113 SER A O 1
ATOM 830 N N . ASP A 1 114 ? -8.506 -8.624 -4.941 1.00 53.03 114 ASP A N 1
ATOM 831 C CA . ASP A 1 114 ? -9.944 -8.882 -4.885 1.00 53.03 114 ASP A CA 1
ATOM 832 C C . ASP A 1 114 ? -10.743 -8.378 -6.087 1.00 53.03 114 ASP A C 1
ATOM 834 O O . ASP A 1 114 ? -10.611 -7.268 -6.606 1.00 53.03 114 ASP A O 1
ATOM 838 N N . THR A 1 115 ? -11.591 -9.298 -6.523 1.00 45.91 115 THR A N 1
ATOM 839 C CA . THR A 1 115 ? -12.433 -9.301 -7.703 1.00 45.91 115 THR A CA 1
ATOM 840 C C . THR A 1 115 ? -13.554 -8.271 -7.587 1.00 45.91 115 THR A C 1
ATOM 842 O O . THR A 1 115 ? -14.573 -8.508 -6.950 1.00 45.91 115 THR A O 1
ATOM 845 N N . SER A 1 116 ? -13.433 -7.160 -8.308 1.00 35.69 116 SER A N 1
ATOM 846 C CA . SER A 1 116 ? -14.600 -6.438 -8.829 1.00 35.69 116 SER A CA 1
ATOM 847 C C . SER A 1 11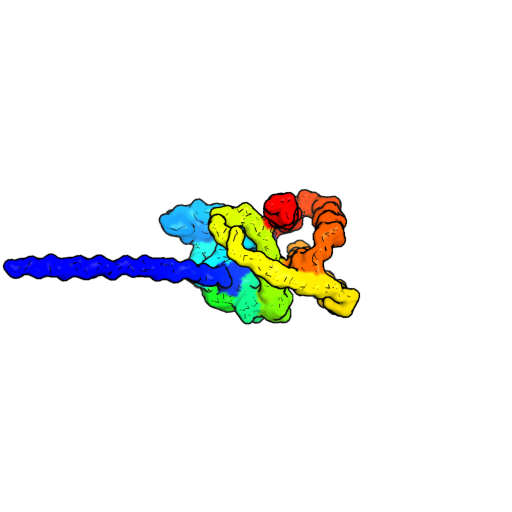6 ? -14.428 -6.161 -10.319 1.00 35.69 116 SER A C 1
ATOM 849 O O . SER A 1 116 ? -14.383 -5.022 -10.758 1.00 35.69 116 SER A O 1
ATOM 851 N N . GLY A 1 117 ? -14.289 -7.238 -11.103 1.00 37.12 117 GLY A N 1
ATOM 852 C CA . GLY A 1 117 ? -14.853 -7.375 -12.457 1.00 37.12 117 GLY A CA 1
ATOM 853 C C . GLY A 1 117 ? -14.692 -6.241 -13.481 1.00 37.12 117 GLY A C 1
ATOM 854 O O . GLY A 1 117 ? -15.462 -6.197 -14.433 1.00 37.12 117 GLY A O 1
ATOM 855 N N . LYS A 1 118 ? -13.736 -5.322 -13.327 1.00 39.50 118 LYS A N 1
ATOM 856 C CA . LYS A 1 118 ? -13.454 -4.242 -14.284 1.00 39.50 118 LYS A CA 1
ATOM 857 C C . LYS A 1 118 ? -11.982 -4.247 -14.689 1.00 39.50 118 LYS A C 1
ATOM 859 O O . LYS A 1 118 ? -11.321 -3.214 -14.740 1.00 39.50 118 LYS A O 1
ATOM 864 N N . ALA A 1 119 ? -11.462 -5.433 -14.992 1.00 38.84 119 ALA A N 1
ATOM 865 C CA . ALA A 1 119 ? -10.269 -5.578 -15.815 1.00 38.84 119 ALA A CA 1
ATOM 866 C C . ALA A 1 119 ? -10.701 -5.388 -17.277 1.00 38.84 119 ALA A C 1
ATOM 868 O O . ALA A 1 119 ? -11.085 -6.336 -17.947 1.00 38.84 119 ALA A O 1
ATOM 869 N N . GLY A 1 120 ? -10.759 -4.136 -17.731 1.00 36.06 120 GLY A N 1
ATOM 870 C CA . GLY A 1 120 ? -11.254 -3.817 -19.075 1.00 36.06 120 GLY A CA 1
ATOM 871 C C . GLY A 1 120 ? -10.657 -2.558 -19.687 1.00 36.06 120 GLY A C 1
ATOM 872 O O . GLY A 1 120 ? -11.209 -2.033 -20.644 1.00 36.06 120 GLY A O 1
ATOM 873 N N . MET A 1 121 ? -9.548 -2.050 -19.148 1.00 41.84 121 MET A N 1
ATOM 874 C CA . MET A 1 121 ? -8.773 -1.019 -19.830 1.00 41.84 121 MET A CA 1
ATOM 875 C C . MET A 1 121 ? -7.358 -1.537 -20.003 1.00 41.84 121 MET A C 1
ATOM 877 O O . MET A 1 121 ? -6.657 -1.767 -19.017 1.00 41.84 121 MET A O 1
ATOM 881 N N . VAL A 1 122 ? -6.971 -1.733 -21.265 1.00 44.91 122 VAL A N 1
ATOM 882 C CA . VAL A 1 122 ? -5.583 -1.930 -21.682 1.00 44.91 122 VAL A CA 1
ATOM 883 C C . VAL A 1 122 ? -4.784 -0.798 -21.049 1.00 44.91 122 VAL A C 1
ATOM 885 O O . VAL A 1 122 ? -4.907 0.361 -21.448 1.00 44.91 122 VAL A O 1
ATOM 888 N N . ARG A 1 123 ? -4.033 -1.098 -19.984 1.00 57.81 123 ARG A N 1
ATOM 889 C CA . ARG A 1 123 ? -3.160 -0.098 -19.380 1.00 57.81 123 ARG A CA 1
ATOM 890 C C . ARG A 1 123 ? -2.074 0.174 -20.404 1.00 57.81 123 ARG A C 1
ATOM 892 O O . ARG A 1 123 ? -1.336 -0.736 -20.770 1.00 57.81 123 ARG A O 1
ATOM 899 N N . MET A 1 124 ? -2.019 1.408 -20.893 1.00 53.81 124 MET A N 1
ATOM 900 C CA . MET A 1 124 ? -0.942 1.854 -21.764 1.00 53.81 124 MET A CA 1
ATOM 901 C C . MET A 1 124 ? 0.360 1.708 -20.972 1.00 53.81 124 MET A C 1
ATOM 903 O O . MET A 1 124 ? 0.609 2.476 -20.042 1.00 53.81 124 MET A O 1
ATOM 907 N N . ARG A 1 125 ? 1.120 0.648 -21.264 1.00 60.03 125 ARG A N 1
ATOM 908 C CA . ARG A 1 125 ? 2.428 0.421 -20.652 1.00 60.03 125 ARG A CA 1
ATOM 909 C C . ARG A 1 125 ? 3.377 1.477 -21.194 1.00 60.03 125 ARG A C 1
ATOM 911 O O . ARG A 1 125 ? 3.336 1.800 -22.383 1.00 60.03 125 ARG A O 1
ATOM 918 N N . ALA A 1 126 ? 4.193 2.042 -20.317 1.00 64.25 126 ALA A N 1
ATOM 919 C CA . ALA A 1 126 ? 5.281 2.887 -20.767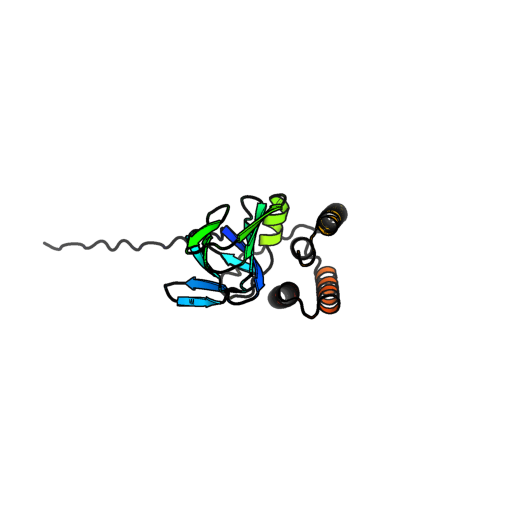 1.00 64.25 126 ALA A CA 1
ATOM 920 C C . ALA A 1 126 ? 6.278 2.004 -21.525 1.00 64.25 126 ALA A C 1
ATOM 922 O O . ALA A 1 126 ? 6.515 0.858 -21.144 1.00 64.25 126 ALA A O 1
ATOM 923 N N . ILE A 1 127 ? 6.859 2.531 -22.601 1.00 70.19 127 ILE A N 1
ATOM 924 C CA . ILE A 1 127 ? 7.961 1.845 -23.271 1.00 70.19 127 ILE A CA 1
ATOM 925 C C . ILE A 1 127 ? 9.143 1.852 -22.300 1.00 70.19 127 ILE A C 1
ATOM 927 O O . ILE A 1 127 ? 9.561 2.918 -21.841 1.00 70.19 127 ILE A O 1
ATOM 931 N N . ALA A 1 128 ? 9.657 0.668 -21.969 1.00 77.56 128 ALA A N 1
ATOM 932 C CA . ALA A 1 128 ? 10.874 0.546 -21.184 1.00 77.56 128 ALA A CA 1
ATOM 933 C C . ALA A 1 128 ? 12.025 1.256 -21.908 1.00 77.56 128 ALA A C 1
ATOM 935 O O . ALA A 1 128 ? 12.319 0.956 -23.066 1.00 77.56 128 ALA A O 1
ATOM 936 N N . SER A 1 129 ? 12.689 2.177 -21.215 1.00 83.81 129 SER A N 1
ATOM 937 C CA . SER A 1 129 ? 13.930 2.796 -21.670 1.00 83.81 129 SER A CA 1
ATOM 938 C C . SER A 1 129 ? 14.990 2.694 -20.572 1.00 83.81 129 SER A C 1
ATOM 940 O O . SER A 1 129 ? 14.634 2.707 -19.385 1.00 83.81 129 SER A O 1
ATOM 942 N N . PRO A 1 130 ? 16.285 2.609 -20.931 1.00 86.38 130 PRO A N 1
ATOM 943 C CA . PRO A 1 130 ? 17.364 2.628 -19.949 1.00 86.38 130 PRO A CA 1
ATOM 944 C C . PRO A 1 130 ? 17.289 3.849 -19.026 1.00 86.38 130 PRO A C 1
ATOM 946 O O . PRO A 1 130 ? 17.459 3.704 -17.820 1.00 86.38 130 PRO A O 1
ATOM 949 N N . GLU A 1 131 ? 16.936 5.035 -19.545 1.00 89.56 131 GLU A N 1
ATOM 950 C CA . GLU A 1 131 ? 16.860 6.230 -18.697 1.00 89.56 131 GLU A CA 1
ATOM 951 C C . GLU A 1 131 ? 15.743 6.166 -17.644 1.00 89.56 131 GLU A C 1
ATOM 953 O O . GLU A 1 131 ? 15.929 6.625 -16.513 1.00 89.56 131 GLU A O 1
ATOM 958 N N . ASN A 1 132 ? 14.590 5.580 -17.985 1.00 88.75 132 ASN A N 1
ATOM 959 C CA . ASN A 1 132 ? 13.473 5.439 -17.051 1.00 88.75 132 ASN A CA 1
ATOM 960 C C . ASN A 1 132 ? 13.789 4.409 -15.964 1.00 88.75 132 ASN A C 1
ATOM 962 O O . ASN A 1 132 ? 13.454 4.622 -14.796 1.00 88.75 132 ASN A O 1
ATOM 966 N N . LEU A 1 133 ? 14.475 3.329 -16.337 1.00 92.44 133 LEU A N 1
ATOM 967 C CA . LEU A 1 133 ? 14.927 2.302 -15.410 1.00 92.44 133 LEU A CA 1
ATOM 968 C C . LEU A 1 133 ? 15.987 2.840 -14.442 1.00 92.44 133 LEU A C 1
ATOM 970 O O . LEU A 1 133 ? 15.812 2.709 -13.234 1.00 92.44 133 LEU A O 1
ATOM 974 N N . ASP A 1 134 ? 17.015 3.529 -14.942 1.00 94.31 134 ASP A N 1
ATOM 975 C CA . ASP A 1 134 ? 18.058 4.150 -14.114 1.00 94.31 134 ASP A CA 1
ATOM 976 C C . ASP A 1 134 ? 17.467 5.154 -13.117 1.00 94.31 134 ASP A C 1
ATOM 978 O O . ASP A 1 134 ? 17.886 5.249 -11.959 1.00 94.31 134 ASP A O 1
ATOM 982 N N . LYS A 1 135 ? 16.480 5.938 -13.565 1.00 93.50 135 LYS A N 1
ATOM 983 C CA . LYS A 1 135 ? 15.773 6.886 -12.703 1.00 93.50 135 LYS A CA 1
ATOM 984 C C . LYS A 1 135 ? 15.001 6.164 -11.602 1.00 93.50 135 LYS A C 1
ATOM 986 O O . LYS A 1 135 ? 15.099 6.570 -10.442 1.00 93.50 135 LYS A O 1
ATOM 991 N N . LEU A 1 136 ? 14.266 5.109 -11.955 1.00 94.94 136 LEU A N 1
ATOM 992 C CA . LEU A 1 136 ? 13.527 4.293 -10.998 1.00 94.94 136 LEU A CA 1
ATOM 993 C C . LEU A 1 136 ? 14.473 3.664 -9.965 1.00 94.94 136 LEU A C 1
ATOM 995 O O . LEU A 1 136 ? 14.209 3.744 -8.768 1.00 94.94 136 LEU A O 1
ATOM 999 N N . GLU A 1 137 ? 15.597 3.097 -10.404 1.00 95.94 137 GLU A N 1
ATOM 1000 C CA . GLU A 1 137 ? 16.599 2.487 -9.525 1.00 95.94 137 GLU A CA 1
ATOM 1001 C C . GLU A 1 137 ? 17.186 3.497 -8.534 1.00 95.94 137 GLU A C 1
ATOM 1003 O O . GLU A 1 137 ? 17.240 3.219 -7.334 1.00 95.94 137 GLU A O 1
ATOM 1008 N N . LYS A 1 138 ? 17.557 4.697 -8.999 1.00 96.38 138 LYS A N 1
ATOM 1009 C CA . LYS A 1 138 ? 18.058 5.777 -8.130 1.00 96.38 138 LYS A CA 1
ATOM 1010 C C . LYS A 1 138 ? 17.026 6.200 -7.087 1.00 96.38 138 LYS A C 1
ATOM 1012 O O . LYS A 1 138 ? 17.367 6.370 -5.919 1.00 96.38 138 LYS A O 1
ATOM 1017 N N . GLN A 1 139 ? 15.767 6.343 -7.494 1.00 95.56 139 GLN A N 1
ATOM 1018 C CA . GLN A 1 139 ? 14.680 6.712 -6.587 1.00 95.56 139 GLN A CA 1
ATOM 1019 C C . GLN A 1 139 ? 14.424 5.623 -5.543 1.00 95.56 139 GLN A C 1
ATOM 1021 O O . GLN A 1 139 ? 14.327 5.923 -4.357 1.00 95.56 139 GLN A O 1
ATOM 1026 N N . VAL A 1 140 ? 14.380 4.354 -5.954 1.00 96.88 140 VAL A N 1
ATOM 1027 C CA . VAL A 1 140 ? 14.214 3.221 -5.034 1.00 96.88 140 VAL A CA 1
ATOM 1028 C C . VAL A 1 140 ? 15.397 3.118 -4.072 1.00 96.88 140 VAL A C 1
ATOM 1030 O O . VAL A 1 140 ? 15.191 2.869 -2.888 1.00 96.88 140 VAL A O 1
ATOM 1033 N N . ALA A 1 141 ? 16.627 3.342 -4.540 1.00 96.75 141 ALA A N 1
ATOM 1034 C CA . ALA A 1 141 ? 17.810 3.352 -3.683 1.00 96.75 141 ALA A CA 1
ATOM 1035 C C . ALA A 1 141 ? 17.722 4.444 -2.606 1.00 96.75 141 ALA A C 1
ATOM 1037 O O . ALA A 1 141 ? 17.974 4.163 -1.435 1.00 96.75 141 ALA A O 1
ATOM 1038 N N . GLN A 1 142 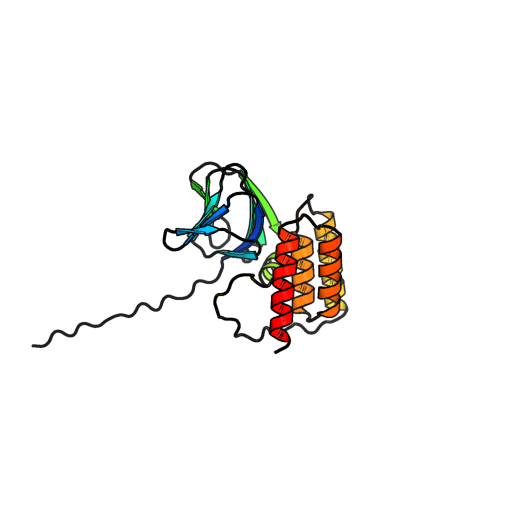? 17.291 5.654 -2.976 1.00 95.75 142 GLN A N 1
ATOM 1039 C CA . GLN A 1 142 ? 17.046 6.727 -2.012 1.00 95.75 142 GLN A CA 1
ATOM 1040 C C . GLN A 1 142 ? 15.948 6.341 -1.011 1.00 95.75 142 GLN A C 1
ATOM 1042 O O . GLN A 1 142 ? 16.151 6.441 0.196 1.00 95.75 142 GLN A O 1
ATOM 1047 N N . MET A 1 143 ? 14.811 5.832 -1.492 1.00 95.69 143 MET A N 1
ATOM 1048 C CA . MET A 1 143 ? 13.711 5.413 -0.621 1.00 95.69 143 MET A CA 1
ATOM 1049 C C . MET A 1 143 ? 14.138 4.320 0.365 1.00 95.69 143 MET A C 1
ATOM 1051 O O . MET A 1 143 ? 13.725 4.359 1.518 1.00 95.69 143 MET A O 1
ATOM 1055 N N . ARG A 1 144 ? 14.972 3.365 -0.066 1.00 96.00 144 ARG A N 1
ATOM 1056 C CA . ARG A 1 144 ? 15.523 2.306 0.795 1.00 96.00 144 ARG A CA 1
ATOM 1057 C C . ARG A 1 144 ? 16.491 2.848 1.844 1.00 96.00 144 ARG A C 1
ATOM 1059 O O . ARG A 1 144 ? 16.512 2.323 2.950 1.00 96.00 144 ARG A O 1
ATOM 1066 N N . ALA A 1 145 ? 17.268 3.881 1.520 1.00 94.69 145 ALA A N 1
ATOM 1067 C CA . ALA A 1 145 ? 18.171 4.523 2.476 1.00 94.69 145 ALA A CA 1
ATOM 1068 C C . ALA A 1 145 ? 17.415 5.267 3.593 1.00 94.69 145 ALA A C 1
ATOM 1070 O O . ALA A 1 145 ? 17.909 5.363 4.713 1.00 94.69 145 ALA A O 1
ATOM 1071 N N . GLU A 1 146 ? 16.218 5.771 3.292 1.00 91.69 146 GLU A N 1
ATOM 1072 C CA . GLU A 1 146 ? 15.355 6.509 4.225 1.00 91.69 146 GLU A CA 1
ATOM 1073 C C . GLU A 1 146 ? 14.285 5.619 4.893 1.00 91.69 146 GLU A C 1
ATOM 1075 O O . GLU A 1 146 ? 13.537 6.077 5.760 1.00 91.69 146 GLU A O 1
ATOM 1080 N N . ALA A 1 147 ? 14.162 4.357 4.474 1.00 91.25 147 ALA A N 1
ATOM 1081 C CA . ALA A 1 147 ? 13.133 3.443 4.950 1.00 91.25 147 ALA A CA 1
ATOM 1082 C C . ALA A 1 147 ? 13.424 2.958 6.376 1.00 91.25 147 ALA A C 1
ATOM 1084 O O . ALA A 1 147 ? 14.513 2.477 6.690 1.00 91.25 147 ALA A O 1
ATOM 1085 N N . VAL A 1 148 ? 12.407 3.023 7.237 1.00 88.50 148 VAL A N 1
ATOM 1086 C CA . VAL A 1 148 ? 12.444 2.361 8.546 1.00 88.50 148 VAL A CA 1
ATOM 1087 C C . VAL A 1 148 ? 12.283 0.843 8.383 1.00 88.50 148 VAL A C 1
ATOM 1089 O O . VAL A 1 148 ? 11.765 0.381 7.361 1.00 88.50 148 VAL A O 1
ATOM 1092 N N . PRO A 1 149 ? 12.681 0.033 9.382 1.00 83.75 149 PRO A N 1
ATOM 1093 C CA . PRO A 1 149 ? 12.442 -1.405 9.345 1.00 83.75 149 PRO A CA 1
ATOM 1094 C C . PRO A 1 149 ? 10.963 -1.724 9.088 1.00 83.75 149 PRO A C 1
ATOM 1096 O O . PRO A 1 149 ? 10.083 -1.202 9.770 1.00 83.75 149 PRO A O 1
ATOM 1099 N N . ASN A 1 150 ? 10.707 -2.612 8.125 1.00 84.56 150 ASN A N 1
ATOM 1100 C CA . ASN A 1 150 ? 9.379 -3.024 7.642 1.00 84.56 150 ASN A CA 1
ATOM 1101 C C . ASN A 1 150 ? 8.615 -1.997 6.784 1.00 84.56 150 ASN A C 1
ATOM 1103 O O . ASN A 1 150 ? 7.492 -2.286 6.380 1.00 84.56 150 ASN A O 1
ATOM 1107 N N . ASP A 1 151 ? 9.198 -0.848 6.432 1.00 89.69 151 ASP A N 1
ATOM 1108 C CA . ASP A 1 151 ? 8.617 0.008 5.393 1.00 89.69 151 ASP A CA 1
ATOM 1109 C C . ASP A 1 151 ? 8.811 -0.649 4.019 1.00 89.69 151 ASP A C 1
ATOM 1111 O O . ASP A 1 151 ? 9.926 -0.731 3.504 1.00 89.69 151 ASP A O 1
ATOM 1115 N N . ARG A 1 152 ? 7.715 -1.151 3.440 1.00 93.38 152 ARG A N 1
ATOM 1116 C CA . ARG A 1 152 ? 7.703 -1.810 2.123 1.00 93.38 152 ARG A CA 1
ATOM 1117 C C . ARG A 1 152 ? 7.349 -0.872 0.976 1.00 93.38 152 ARG A C 1
ATOM 1119 O O . ARG A 1 152 ? 7.229 -1.325 -0.163 1.00 93.38 152 ARG A O 1
ATOM 1126 N N . ALA A 1 153 ? 7.201 0.431 1.232 1.00 94.62 153 ALA A N 1
ATOM 1127 C CA . ALA A 1 153 ? 6.958 1.407 0.174 1.00 94.62 153 ALA A CA 1
ATOM 1128 C C . ALA A 1 153 ? 8.014 1.368 -0.953 1.00 94.62 153 ALA A C 1
ATOM 1130 O O . ALA A 1 153 ? 7.603 1.435 -2.116 1.00 94.62 153 ALA A O 1
ATOM 1131 N N . PRO A 1 154 ? 9.333 1.215 -0.684 1.00 96.50 154 PRO A N 1
ATOM 1132 C CA . PRO A 1 154 ? 10.334 1.143 -1.749 1.00 96.50 154 PRO A CA 1
ATOM 1133 C C . PRO A 1 154 ? 10.137 -0.069 -2.668 1.00 96.50 154 PRO A C 1
ATOM 1135 O O . PRO A 1 154 ? 10.197 0.065 -3.889 1.00 96.50 154 PRO A O 1
ATOM 1138 N N . GLU A 1 155 ? 9.856 -1.245 -2.104 1.00 96.31 155 GLU A N 1
ATOM 1139 C CA . GLU A 1 155 ? 9.633 -2.480 -2.864 1.00 96.31 155 GLU A CA 1
ATOM 1140 C C . GLU A 1 155 ? 8.343 -2.413 -3.684 1.00 96.31 155 GLU A C 1
ATOM 1142 O O . GLU A 1 155 ? 8.325 -2.811 -4.849 1.00 96.31 155 GLU A O 1
ATOM 1147 N N . VAL A 1 156 ? 7.275 -1.856 -3.112 1.00 96.69 156 VAL A N 1
ATOM 1148 C CA . VAL A 1 156 ? 6.008 -1.652 -3.827 1.00 96.69 156 VAL A CA 1
ATOM 1149 C C . VAL A 1 156 ? 6.184 -0.652 -4.972 1.00 96.69 156 VAL A C 1
ATOM 1151 O O . VAL A 1 156 ? 5.688 -0.892 -6.073 1.00 96.69 156 VAL A O 1
ATOM 1154 N N . TYR A 1 157 ? 6.929 0.437 -4.753 1.00 96.56 157 TYR A N 1
ATOM 1155 C CA . TYR A 1 157 ? 7.243 1.421 -5.791 1.00 96.56 157 TYR A CA 1
ATOM 1156 C C . TYR A 1 157 ? 8.068 0.817 -6.938 1.00 96.56 157 TYR A C 1
ATOM 1158 O O . TYR A 1 157 ? 7.742 1.018 -8.114 1.00 96.56 157 TYR A O 1
ATOM 1166 N N . TRP A 1 158 ? 9.091 0.030 -6.594 1.00 96.94 158 TRP A N 1
ATOM 1167 C CA . TRP A 1 158 ? 9.950 -0.675 -7.543 1.00 96.94 158 TRP A CA 1
ATOM 1168 C C . TRP A 1 158 ? 9.157 -1.617 -8.452 1.00 96.94 158 TRP A C 1
ATOM 1170 O O . TRP A 1 158 ? 9.203 -1.486 -9.676 1.00 96.94 158 TRP A O 1
ATOM 1180 N N . LEU A 1 159 ? 8.377 -2.526 -7.861 1.00 96.00 159 LEU A N 1
ATOM 1181 C CA . LEU A 1 159 ? 7.613 -3.521 -8.614 1.00 96.00 159 LEU A CA 1
ATOM 1182 C C . LEU A 1 159 ? 6.524 -2.872 -9.477 1.00 96.00 159 LEU A C 1
ATOM 1184 O O . LEU A 1 159 ? 6.323 -3.282 -10.619 1.00 96.00 159 LEU A O 1
ATOM 1188 N N . ALA A 1 160 ? 5.868 -1.820 -8.974 1.00 93.62 160 ALA A N 1
ATOM 1189 C CA . ALA A 1 160 ? 4.910 -1.055 -9.767 1.00 93.62 160 ALA A CA 1
ATOM 1190 C C . ALA A 1 160 ? 5.570 -0.416 -10.999 1.00 93.62 160 ALA A C 1
ATOM 1192 O O . ALA A 1 160 ? 4.998 -0.458 -12.086 1.00 93.62 160 ALA A O 1
ATOM 1193 N N . GLY A 1 161 ? 6.790 0.109 -10.853 1.00 93.50 161 GLY A N 1
ATOM 1194 C CA . GLY A 1 161 ? 7.550 0.678 -11.967 1.00 93.50 161 GLY A CA 1
ATOM 1195 C C . GLY A 1 161 ? 7.956 -0.361 -13.008 1.00 93.50 161 GLY A C 1
ATOM 1196 O O . GLY A 1 161 ? 7.731 -0.153 -14.199 1.00 93.50 161 GLY A O 1
ATOM 1197 N N . LEU A 1 162 ? 8.485 -1.507 -12.569 1.00 93.81 162 LEU A N 1
ATOM 1198 C CA . LEU A 1 162 ? 8.808 -2.618 -13.470 1.00 93.81 162 LEU A CA 1
ATOM 1199 C C . LEU A 1 162 ? 7.580 -3.083 -14.262 1.00 93.81 162 LEU A C 1
ATOM 1201 O O . LEU A 1 162 ? 7.660 -3.282 -15.474 1.00 93.81 162 LEU A O 1
ATOM 1205 N N . ASN A 1 163 ? 6.437 -3.212 -13.587 1.00 90.88 163 ASN A N 1
ATOM 1206 C CA . ASN A 1 163 ? 5.183 -3.613 -14.212 1.00 90.88 163 ASN A CA 1
ATOM 1207 C C . ASN A 1 163 ? 4.677 -2.578 -15.233 1.00 90.88 163 ASN A C 1
ATOM 1209 O O . ASN A 1 163 ? 4.235 -2.944 -16.320 1.00 90.88 163 ASN A O 1
ATOM 1213 N N . GLU A 1 164 ? 4.767 -1.283 -14.921 1.00 88.00 164 GLU A N 1
ATOM 1214 C CA . GLU A 1 164 ? 4.403 -0.207 -15.855 1.00 88.00 164 GLU A CA 1
ATOM 1215 C C . GLU A 1 164 ? 5.264 -0.183 -17.115 1.00 88.00 164 GLU A C 1
ATOM 1217 O O . GLU A 1 164 ? 4.748 0.116 -18.193 1.00 88.00 164 GLU A O 1
ATOM 1222 N N . MET A 1 165 ? 6.549 -0.515 -16.979 1.00 89.25 165 MET A N 1
ATOM 1223 C CA . MET A 1 165 ? 7.494 -0.629 -18.091 1.00 89.25 165 MET A CA 1
ATOM 1224 C C . MET A 1 165 ? 7.375 -1.964 -18.847 1.00 89.25 165 MET A C 1
ATOM 1226 O O . MET A 1 165 ? 8.083 -2.177 -19.826 1.00 89.25 165 MET A O 1
ATO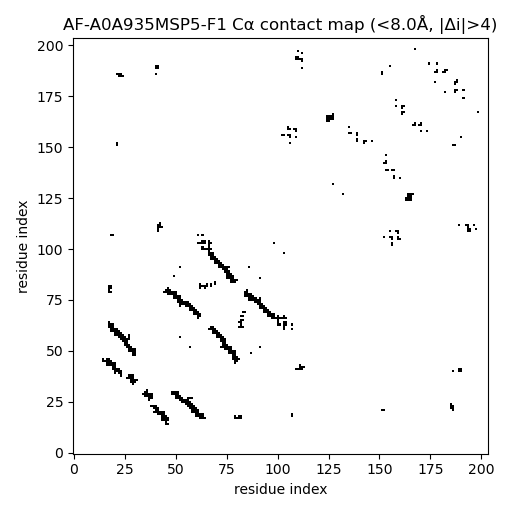M 1230 N N . GLY A 1 166 ? 6.511 -2.888 -18.407 1.00 88.44 166 GLY A N 1
ATOM 1231 C CA . GLY A 1 166 ? 6.379 -4.217 -19.013 1.00 88.44 166 GLY A CA 1
ATOM 1232 C C . GLY A 1 166 ? 7.615 -5.108 -18.835 1.00 88.44 166 GLY A C 1
ATOM 1233 O O . GLY A 1 166 ? 7.818 -6.033 -19.617 1.00 88.44 166 GLY A O 1
ATOM 1234 N N . MET A 1 167 ? 8.450 -4.846 -17.825 1.00 91.12 167 MET A N 1
ATOM 1235 C CA . MET A 1 167 ? 9.670 -5.610 -17.541 1.00 91.12 167 MET A CA 1
ATOM 1236 C C . MET A 1 167 ? 9.355 -6.909 -16.788 1.00 91.12 167 MET A C 1
ATOM 1238 O O . MET A 1 167 ? 9.772 -7.102 -15.646 1.00 91.12 167 MET A O 1
ATOM 1242 N N . THR A 1 168 ? 8.590 -7.797 -17.422 1.00 90.50 168 THR A N 1
ATOM 1243 C CA . THR A 1 168 ? 8.009 -8.986 -16.784 1.00 90.50 168 THR A CA 1
ATOM 1244 C C . THR A 1 168 ? 9.045 -9.955 -16.219 1.00 90.50 168 THR A C 1
ATOM 1246 O O . THR A 1 168 ? 8.847 -10.467 -15.119 1.00 90.50 168 THR A O 1
ATOM 1249 N N . ASP A 1 169 ? 10.152 -10.198 -16.920 1.00 91.75 169 ASP A N 1
ATOM 1250 C CA . A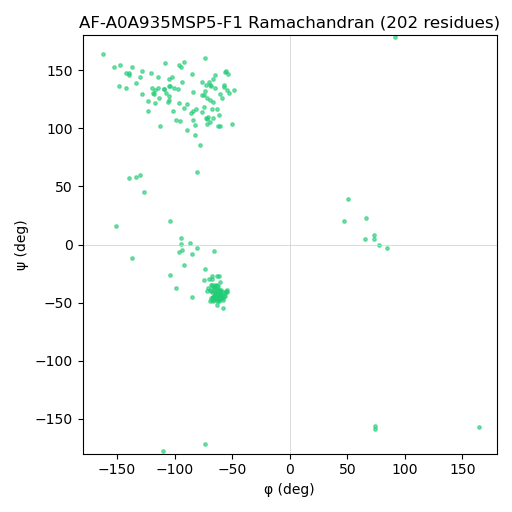SP A 1 169 ? 11.175 -11.141 -16.445 1.00 91.75 169 ASP A CA 1
ATOM 1251 C C . ASP A 1 169 ? 11.872 -10.608 -15.191 1.00 91.75 169 ASP A C 1
ATOM 1253 O O . ASP A 1 169 ? 11.903 -11.278 -14.159 1.00 91.75 169 ASP A O 1
ATOM 1257 N N . ARG A 1 170 ? 12.292 -9.337 -15.221 1.00 93.81 170 ARG A N 1
ATOM 1258 C CA . ARG A 1 170 ? 12.889 -8.667 -14.058 1.00 93.81 170 ARG A CA 1
ATOM 1259 C C . ARG A 1 170 ? 11.912 -8.554 -12.886 1.00 93.81 170 ARG A C 1
ATOM 1261 O O . ARG A 1 170 ? 12.317 -8.658 -11.730 1.00 93.81 170 ARG A O 1
ATOM 1268 N N . LEU A 1 171 ? 10.623 -8.355 -13.171 1.00 94.38 171 LEU A N 1
ATOM 1269 C CA . LEU A 1 171 ? 9.571 -8.359 -12.157 1.00 94.38 171 LEU A CA 1
ATOM 1270 C C . LEU A 1 171 ? 9.485 -9.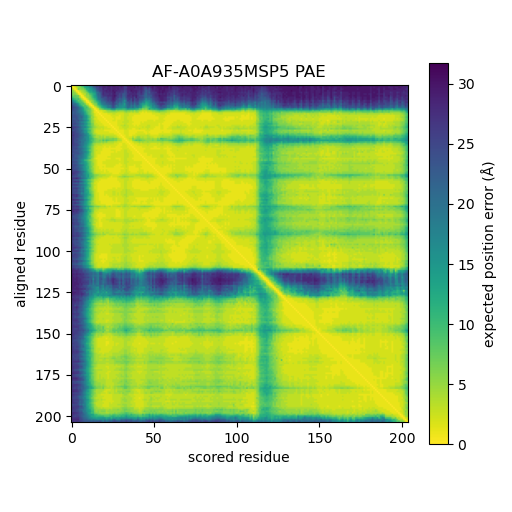728 -11.464 1.00 94.38 171 LEU A C 1
ATOM 1272 O O . LEU A 1 171 ? 9.457 -9.774 -10.238 1.00 94.38 171 LEU A O 1
ATOM 1276 N N . LYS A 1 172 ? 9.485 -10.836 -12.218 1.00 94.56 172 LYS A N 1
ATOM 1277 C CA . LYS A 1 172 ? 9.454 -12.200 -11.657 1.00 94.56 172 LYS A CA 1
ATOM 1278 C C . LYS A 1 172 ? 10.681 -12.493 -10.795 1.00 94.56 172 LYS A C 1
ATOM 1280 O O . LYS A 1 172 ? 10.524 -12.957 -9.668 1.00 94.56 172 LYS A O 1
ATOM 1285 N N . GLU A 1 173 ? 11.874 -12.172 -11.292 1.00 95.94 173 GLU A N 1
ATOM 1286 C CA . GLU A 1 173 ? 13.130 -12.349 -10.551 1.00 95.94 173 GLU A CA 1
ATOM 1287 C C . GLU A 1 173 ? 13.107 -11.609 -9.208 1.00 95.94 173 GLU A C 1
ATOM 1289 O O . GLU A 1 173 ? 13.476 -12.162 -8.168 1.00 95.94 173 GLU A O 1
ATOM 1294 N N . GLU A 1 174 ? 12.620 -10.367 -9.205 1.00 96.25 174 GLU A N 1
ATOM 1295 C CA . GLU A 1 174 ? 12.536 -9.582 -7.980 1.00 96.25 174 GLU A CA 1
ATOM 1296 C C . GLU A 1 174 ? 11.493 -10.139 -7.004 1.00 96.25 174 GLU A C 1
ATOM 1298 O O . GLU A 1 174 ? 11.749 -10.181 -5.800 1.00 96.25 174 GLU A O 1
ATOM 1303 N N . LEU A 1 175 ? 10.335 -10.594 -7.490 1.00 95.69 175 LEU A N 1
ATOM 1304 C CA . LEU A 1 175 ? 9.322 -11.223 -6.638 1.00 95.69 175 LEU A CA 1
ATOM 1305 C C . LEU A 1 175 ? 9.880 -12.468 -5.937 1.00 95.69 175 LEU A C 1
ATOM 1307 O O . LEU A 1 175 ? 9.683 -12.627 -4.731 1.00 95.69 175 LEU A O 1
ATOM 1311 N N . GLU A 1 176 ? 10.636 -13.307 -6.650 1.00 95.94 176 GLU A N 1
ATOM 1312 C CA . GLU A 1 176 ? 11.316 -14.457 -6.047 1.00 95.94 176 GLU A CA 1
ATOM 1313 C C . GLU A 1 176 ? 12.357 -14.035 -5.007 1.00 95.94 176 GLU A C 1
ATOM 1315 O O . GLU A 1 176 ? 12.434 -14.621 -3.922 1.00 95.94 176 GLU A O 1
ATOM 1320 N N . ARG A 1 177 ? 13.170 -13.019 -5.323 1.00 96.31 177 ARG A N 1
ATOM 1321 C CA . ARG A 1 177 ? 14.177 -12.486 -4.400 1.00 96.31 177 ARG A CA 1
ATOM 1322 C C . ARG A 1 177 ? 13.524 -11.972 -3.119 1.00 96.31 177 ARG A C 1
ATOM 1324 O O . ARG A 1 177 ? 13.999 -12.289 -2.030 1.00 96.31 177 ARG A O 1
ATOM 1331 N N . LEU A 1 178 ? 12.442 -11.201 -3.238 1.00 95.44 178 LEU A N 1
ATOM 1332 C CA . LEU A 1 178 ? 11.710 -10.642 -2.103 1.00 95.44 178 LEU A CA 1
ATOM 1333 C C . LEU A 1 178 ? 11.070 -11.733 -1.251 1.00 95.44 178 LEU A C 1
ATOM 1335 O O . LEU A 1 178 ? 11.186 -11.683 -0.029 1.00 95.44 178 LEU A O 1
ATOM 1339 N N . GLN A 1 179 ? 10.467 -12.746 -1.872 1.00 94.81 179 GLN A N 1
ATOM 1340 C CA . GLN A 1 179 ? 9.880 -13.866 -1.141 1.00 94.81 179 GLN A CA 1
ATOM 1341 C C . GLN A 1 179 ? 10.933 -14.655 -0.349 1.00 94.81 179 GLN A C 1
ATOM 1343 O O . GLN A 1 179 ? 10.690 -15.033 0.795 1.00 94.81 179 GLN A O 1
ATOM 1348 N N . LYS A 1 180 ? 12.125 -14.862 -0.926 1.00 95.88 180 LYS A N 1
ATOM 1349 C CA . LYS A 1 180 ? 13.255 -15.516 -0.242 1.00 95.88 180 LYS A CA 1
ATOM 1350 C C . LYS A 1 180 ? 13.833 -14.652 0.882 1.00 95.88 180 LYS A C 1
ATOM 1352 O O . LYS A 1 180 ? 14.195 -15.181 1.928 1.00 95.88 180 LYS A O 1
ATOM 1357 N N . ALA A 1 181 ? 13.926 -13.339 0.674 1.00 94.06 181 ALA A N 1
ATOM 1358 C CA . ALA A 1 181 ? 14.480 -12.406 1.655 1.00 94.06 181 ALA A CA 1
ATOM 1359 C C . ALA A 1 181 ? 13.529 -12.140 2.835 1.00 94.06 181 ALA A C 1
ATOM 1361 O O . ALA A 1 181 ? 13.992 -11.891 3.947 1.00 94.06 181 ALA A O 1
ATOM 1362 N N . TYR A 1 182 ? 12.213 -12.202 2.604 1.00 93.31 182 TYR A N 1
ATOM 1363 C CA . TYR A 1 182 ? 11.185 -11.839 3.582 1.00 93.31 182 TYR A CA 1
ATOM 1364 C C . TYR A 1 182 ? 10.051 -12.883 3.667 1.00 93.31 182 TYR A C 1
ATOM 1366 O O . TYR A 1 182 ? 8.883 -12.540 3.485 1.00 93.31 182 TYR A O 1
ATOM 1374 N N . PRO A 1 183 ? 10.345 -14.158 3.981 1.00 91.00 183 PRO A N 1
ATOM 1375 C CA . PRO A 1 183 ? 9.357 -15.241 3.903 1.00 91.00 183 PRO A CA 1
ATOM 1376 C C . PRO A 1 183 ? 8.165 -15.075 4.865 1.00 91.00 183 PRO A C 1
ATOM 1378 O O . PRO A 1 183 ? 7.067 -15.556 4.589 1.00 91.00 183 PRO A O 1
ATOM 1381 N N . GLY A 1 184 ? 8.363 -14.385 5.993 1.00 89.81 184 GLY A N 1
ATOM 1382 C CA . GLY A 1 184 ? 7.323 -14.123 6.995 1.00 89.81 184 GLY A CA 1
ATOM 1383 C C . GLY A 1 184 ? 6.597 -12.785 6.836 1.00 89.81 184 GLY A C 1
ATOM 1384 O O . GLY A 1 184 ? 5.735 -12.469 7.651 1.00 89.81 184 GLY A O 1
ATOM 1385 N N . ASP A 1 185 ? 6.947 -11.979 5.833 1.00 91.81 185 ASP A N 1
ATOM 1386 C CA . ASP A 1 185 ? 6.380 -10.643 5.670 1.00 91.81 185 ASP A CA 1
ATOM 1387 C C . ASP A 1 185 ? 5.037 -10.711 4.929 1.00 91.81 185 ASP A C 1
ATOM 1389 O O . ASP A 1 185 ? 4.952 -11.127 3.769 1.00 91.81 185 ASP A O 1
ATOM 1393 N N . GLY A 1 186 ? 3.962 -10.333 5.625 1.00 90.19 186 GLY A N 1
ATOM 1394 C CA . GLY A 1 186 ? 2.597 -10.410 5.102 1.00 90.19 186 GLY A CA 1
ATOM 1395 C C . GLY A 1 186 ? 2.376 -9.535 3.867 1.00 90.19 186 GLY A C 1
ATOM 1396 O O . GLY A 1 186 ? 1.719 -9.974 2.920 1.00 90.19 186 GLY A O 1
ATOM 1397 N N . SER A 1 187 ? 2.975 -8.343 3.843 1.00 89.81 187 SER A N 1
ATOM 1398 C CA . SER A 1 187 ? 2.900 -7.421 2.711 1.00 89.81 187 SER A CA 1
ATOM 1399 C C . SER A 1 187 ? 3.617 -7.973 1.488 1.00 89.81 187 SER A C 1
ATOM 1401 O O . SER A 1 187 ? 3.050 -7.970 0.397 1.00 89.81 187 SER A O 1
ATOM 1403 N N . ILE A 1 188 ? 4.823 -8.523 1.657 1.00 94.44 188 ILE A N 1
ATOM 1404 C CA . ILE A 1 188 ? 5.554 -9.161 0.552 1.00 94.44 188 ILE A CA 1
ATOM 1405 C C . ILE A 1 188 ? 4.789 -10.373 0.012 1.00 94.44 188 ILE A C 1
ATOM 1407 O O . ILE A 1 188 ? 4.628 -10.507 -1.201 1.00 94.44 188 ILE A O 1
ATOM 1411 N N . ASN A 1 189 ? 4.246 -11.221 0.885 1.00 93.19 189 ASN A N 1
ATOM 1412 C CA . ASN A 1 189 ? 3.457 -12.380 0.464 1.00 93.19 189 ASN A CA 1
ATOM 1413 C C . ASN A 1 189 ? 2.191 -11.976 -0.313 1.00 93.19 189 ASN A C 1
ATOM 1415 O O . ASN A 1 189 ? 1.870 -12.578 -1.343 1.00 93.19 189 ASN A O 1
ATOM 1419 N N . ALA A 1 190 ? 1.489 -10.932 0.135 1.00 91.94 190 ALA A N 1
ATOM 1420 C CA . ALA A 1 190 ? 0.345 -10.385 -0.588 1.00 91.94 190 ALA A CA 1
ATOM 1421 C C . ALA A 1 190 ? 0.755 -9.780 -1.941 1.00 91.94 190 ALA A C 1
ATOM 1423 O O . ALA A 1 190 ? 0.052 -9.964 -2.935 1.00 91.94 190 ALA A O 1
ATOM 1424 N N . LEU A 1 191 ? 1.916 -9.126 -2.003 1.00 91.94 191 LEU A N 1
ATOM 1425 C CA . LEU A 1 191 ? 2.439 -8.491 -3.210 1.00 91.94 191 LEU A CA 1
ATOM 1426 C C . LEU A 1 191 ? 2.793 -9.532 -4.276 1.00 91.94 191 LEU A C 1
ATOM 1428 O O . LEU A 1 191 ? 2.377 -9.410 -5.427 1.00 91.94 191 LEU A O 1
ATOM 1432 N N . VAL A 1 192 ? 3.476 -10.608 -3.873 1.00 92.44 192 VAL A N 1
ATOM 1433 C CA . VAL A 1 192 ? 3.772 -11.766 -4.730 1.00 92.44 192 VAL A CA 1
ATOM 1434 C C . VAL A 1 192 ? 2.487 -12.387 -5.266 1.00 92.44 192 VAL A C 1
ATOM 1436 O O . VAL A 1 192 ? 2.363 -12.594 -6.472 1.00 92.44 192 VAL A O 1
ATOM 1439 N N . LYS A 1 193 ? 1.492 -12.623 -4.401 1.00 91.69 193 LYS A N 1
ATOM 1440 C CA . LYS A 1 193 ? 0.188 -13.170 -4.808 1.00 91.69 193 LYS A CA 1
ATOM 1441 C C . LYS A 1 193 ? -0.525 -12.264 -5.821 1.00 91.69 193 LYS A C 1
ATOM 1443 O O . LYS A 1 193 ? -1.072 -12.768 -6.805 1.00 91.69 193 LYS A O 1
ATOM 1448 N N . ALA A 1 194 ? -0.518 -10.950 -5.595 1.00 89.44 194 ALA A N 1
ATOM 1449 C CA . ALA A 1 194 ? -1.164 -9.974 -6.468 1.00 89.44 194 ALA A CA 1
ATOM 1450 C C . ALA A 1 194 ? -0.529 -9.947 -7.868 1.00 89.44 194 ALA A C 1
ATOM 1452 O O . ALA A 1 194 ? -1.239 -10.030 -8.874 1.00 89.44 194 ALA A O 1
ATOM 1453 N N . TYR A 1 195 ? 0.804 -9.909 -7.947 1.00 90.75 195 TYR A N 1
ATOM 1454 C CA . TYR A 1 195 ? 1.508 -9.914 -9.230 1.00 90.75 195 TYR A CA 1
ATOM 1455 C C . TYR A 1 195 ? 1.447 -11.262 -9.946 1.00 90.75 195 TYR A C 1
ATOM 1457 O O . TYR A 1 195 ? 1.211 -11.276 -11.150 1.00 90.75 195 TYR A O 1
ATOM 1465 N N . ALA A 1 196 ? 1.569 -12.390 -9.238 1.00 87.69 196 ALA A N 1
ATOM 1466 C CA . ALA A 1 196 ? 1.436 -13.716 -9.845 1.00 87.69 196 ALA A CA 1
ATOM 1467 C C . ALA A 1 196 ? 0.087 -13.875 -10.566 1.00 87.69 196 ALA A C 1
ATOM 1469 O O . ALA A 1 196 ? 0.025 -14.366 -11.692 1.00 87.69 196 ALA A O 1
ATOM 1470 N N . ARG A 1 197 ? -1.001 -13.387 -9.956 1.00 83.81 197 ARG A N 1
ATOM 1471 C CA . ARG A 1 197 ? -2.324 -13.377 -10.591 1.00 83.81 197 ARG A CA 1
ATOM 1472 C C . ARG A 1 197 ? -2.384 -12.445 -11.799 1.00 83.81 197 ARG A C 1
ATOM 1474 O O . ARG A 1 197 ? -2.926 -12.835 -12.828 1.00 83.81 197 ARG A O 1
ATOM 1481 N N . SER A 1 198 ? -1.849 -11.230 -11.674 1.00 83.94 198 SER A N 1
ATOM 1482 C CA . SER A 1 198 ? -1.830 -10.260 -12.775 1.00 83.94 198 SER A CA 1
ATOM 1483 C C . SER A 1 198 ? -1.101 -10.818 -13.998 1.00 83.94 198 SER A C 1
ATOM 1485 O O . SER A 1 198 ? -1.634 -10.755 -15.098 1.00 83.94 198 SER A O 1
ATOM 1487 N N . LEU A 1 199 ? 0.073 -11.421 -13.796 1.00 84.25 199 LEU A N 1
ATOM 1488 C CA . LEU A 1 199 ? 0.890 -11.997 -14.863 1.00 84.25 199 LEU A CA 1
ATOM 1489 C C . LEU A 1 199 ? 0.211 -13.185 -15.559 1.00 84.25 199 LEU A C 1
ATOM 1491 O O . LEU A 1 199 ? 0.331 -13.323 -16.772 1.00 84.25 199 LEU A O 1
ATOM 1495 N N . ASN A 1 200 ? -0.536 -14.012 -14.822 1.00 79.50 200 ASN A N 1
ATOM 1496 C CA . ASN A 1 200 ? -1.291 -15.123 -15.411 1.00 79.50 200 ASN A CA 1
ATOM 1497 C C . ASN A 1 200 ? -2.461 -14.641 -16.281 1.00 79.50 200 ASN A C 1
ATOM 1499 O O . ASN A 1 200 ? -2.761 -15.254 -17.300 1.00 79.50 200 ASN A O 1
ATOM 1503 N N . ASN A 1 201 ? -3.111 -13.540 -15.901 1.00 71.06 201 ASN A N 1
ATOM 1504 C CA . ASN A 1 201 ? -4.241 -12.994 -16.653 1.00 71.06 201 ASN A CA 1
ATOM 1505 C C . ASN A 1 201 ? -3.819 -12.300 -17.957 1.00 71.06 201 ASN A C 1
ATOM 1507 O O . ASN A 1 201 ? -4.653 -12.127 -18.835 1.00 71.06 201 ASN A O 1
ATOM 1511 N N . GLU A 1 202 ? -2.558 -11.883 -18.082 1.00 64.44 202 GLU A N 1
ATOM 1512 C CA . GLU A 1 202 ? -2.022 -11.258 -19.301 1.00 64.44 202 GLU A CA 1
ATOM 1513 C C . GLU A 1 202 ? -1.544 -12.278 -20.349 1.00 64.44 202 GLU A C 1
ATOM 1515 O O . GLU A 1 202 ? -1.207 -11.893 -21.466 1.00 64.44 202 GLU A O 1
ATOM 1520 N N . ALA A 1 203 ? -1.496 -13.568 -19.998 1.00 58.62 203 ALA A N 1
ATOM 1521 C CA . ALA A 1 203 ? -1.088 -14.652 -20.891 1.00 58.62 203 ALA A CA 1
ATOM 1522 C C . ALA A 1 203 ? -2.243 -15.225 -21.746 1.00 58.62 203 ALA A C 1
ATOM 1524 O O . ALA A 1 203 ? -2.021 -16.168 -22.509 1.00 58.62 203 ALA A O 1
ATOM 1525 N N . HIS A 1 204 ? -3.454 -14.673 -21.613 1.00 39.69 204 HIS A N 1
ATOM 1526 C CA . HIS A 1 204 ? -4.683 -15.068 -22.310 1.00 39.69 204 HIS A CA 1
ATOM 1527 C C . HIS A 1 204 ? -5.259 -13.900 -23.112 1.00 39.69 204 HIS 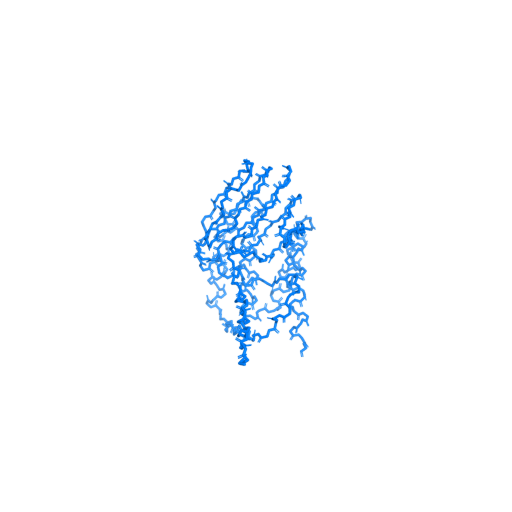A C 1
ATOM 1529 O O . HIS A 1 204 ? -5.869 -14.182 -24.168 1.00 39.69 204 HIS A O 1
#

Sequence (204 aa):
MASGFTLVSAIAQAQSPVAMVLDVSGDVTLAVQGKPVKVEPFSRLLDGDRVKLGRDAKISLVYPRSGRQENWTGVGAVLTGDSESTTATGSPSVEVKQLPTYVAKQMARTPVSDTSGKAGMVRMRAIASPENLDKLEKQVAQMRAEAVPNDRAPEVYWLAGLNEMGMTDRLKEELERLQKAYPGDGSINALVKAYARSLNNEAH

Mean predicted aligned error: 7.68 Å